Protein AF-A0A7S3WME2-F1 (afdb_monomer)

Organism: NCBI:txid141414

pLDDT: mean 72.63, std 24.85, range [26.39, 96.12]

InterPro domains:
  IPR010378 Trafficking protein particle complex subunit 13 [PTHR13134] (3-240)
  IPR055427 Trafficking protein particle complex subunit 13, N-terminal [PF06159] (3-118)

Nearest PDB structures (foldseek):
  2a73-assembly1_B  TM=5.291E-01  e=6.886E-02  Homo sapiens
  7u06-assembly1_b  TM=3.127E-01  e=8.567E-03  Saccharomyces cerevisiae
  7u06-assembly1_B  TM=3.091E-01  e=1.002E-02  Saccharomyces cerevisiae
  7u05-assembly1_b  TM=2.662E-01  e=4.089E-02  Saccharomyces cerevisiae
  7e8s-assembly1_I  TM=3.373E-01  e=4.493E-01  Saccharomyces cerevisiae S288C

Radius of gyration: 30.73 Å; Cα contacts (8 Å, |Δi|>4): 394; chains: 1; bounding box: 59×56×96 Å

Sequence (240 aa):
VVLSSWLTVPPPSLGDIFLGEMFGCLISLANVSATELTQIALKVEVQTQVQRATLVDPAALKADGSGPELITLQPERTLEKVIHYKIKDVGVHFLICSVTFFDPEGERKYRKFFKFEVHNPLSMKSTTRMLDCTDEIIVETQLQNDTSRVLFLESVDFLPIAAFDVSPLTCFGAAAIEVPPIAGSGVGIGGMSHAKKVGASMTSGGDGPPSPHACAVGLPTFGTLAYLKPGDIQQHMYRL

Mean predicted aligned error: 15.13 Å

Solvent-accessible surface area (backbone atoms only — not comparable to full-atom values): 15363 Å² total; per-residue (Å²): 110,72,87,77,86,71,63,53,53,74,53,98,82,72,65,89,42,40,50,68,39,74,51,70,42,52,46,57,50,57,33,70,37,97,54,60,34,34,58,52,26,51,30,32,31,42,37,48,89,88,50,74,48,77,78,34,53,40,85,68,65,55,55,93,81,58,75,94,48,72,34,67,40,48,52,80,34,72,51,77,46,80,48,75,44,74,37,84,63,68,45,64,32,32,45,34,44,36,38,36,32,29,47,99,92,41,84,44,76,48,75,47,76,44,80,50,62,29,39,68,47,63,49,77,50,77,50,76,45,74,43,87,98,52,94,42,34,40,38,39,36,37,43,30,29,68,35,95,51,74,44,76,49,89,79,89,82,86,83,71,60,94,92,46,64,78,43,75,70,61,73,86,70,82,73,76,80,76,74,74,80,80,85,82,79,90,74,88,79,88,83,82,87,82,91,87,90,82,85,89,84,89,83,80,89,81,93,71,84,83,78,98,72,79,92,74,75,79,79,73,95,80,82,83,71,56,62,34,46,56,69,35,74,50,78,44,37,35,40,62

Secondary structure (DSSP, 8-state):
----S---SS-TTS--EETT-EEEEEEEEE--SSS-BEEEEEEEEEE-SS-EEEEE-GGG--STTSTTPPP-B-TT-EEEEEEEEE--S-EEEEEEEEEEEEETTEEEEEEEEEEEEEE-SEEEEEEEEE-TTSS-EEEEEEEEE-SSSPEEES-------TT---EES---------------------------------------PPP------PPPSSS--EEE-TT-EEEEEEE-

Foldseek 3Di:
DCPPDPQPPPPPPPFAAAAQDKRKGKDKDFAQDQFKKKQKFKWKWKDDPVDIGTQDGSQRDDDPPPDSHIDMAHHGGMDMDMTIDGHHDFFKMKIKIKIWIADPVGIDIDIDIDIHGYDHQKDKDWDWDDDPPDRKIKIKIKIWGQGQAKAFDPDDDDDDDPVDDKDWPDDPPPPDPPPPDPPDDPDDDDDDDDDDDDDDDDDDDDDDDDDDDDPPPDDDPDDDGDMHHHGRMDMIMMMD

Structure (mmCIF, N/CA/C/O backbone):
data_AF-A0A7S3WME2-F1
#
_entry.id   AF-A0A7S3WME2-F1
#
loop_
_atom_site.group_PDB
_atom_site.id
_atom_site.type_symbol
_atom_site.label_atom_id
_atom_site.label_alt_id
_atom_site.label_comp_id
_atom_site.label_asym_id
_atom_site.label_entity_id
_atom_site.label_seq_id
_atom_site.pdbx_PDB_ins_code
_atom_site.Cartn_x
_atom_site.Cartn_y
_atom_site.Cartn_z
_atom_site.occupancy
_atom_site.B_iso_or_equiv
_atom_site.auth_seq_id
_atom_site.auth_comp_id
_atom_site.auth_asym_id
_atom_site.auth_atom_id
_atom_site.pdbx_PDB_model_num
ATOM 1 N N . VAL A 1 1 ? -8.295 -0.307 28.726 1.00 34.62 1 VAL A N 1
ATOM 2 C CA . VAL A 1 1 ? -8.201 -0.670 27.290 1.00 34.62 1 VAL A CA 1
ATOM 3 C C . VAL A 1 1 ? -6.844 -1.301 26.998 1.00 34.62 1 VAL A C 1
ATOM 5 O O . VAL A 1 1 ? -5.856 -0.611 26.781 1.00 34.62 1 VAL A O 1
ATOM 8 N N . VAL A 1 2 ? -6.777 -2.626 27.056 1.00 27.89 2 VAL A N 1
ATOM 9 C CA . VAL A 1 2 ? -5.615 -3.422 26.655 1.00 27.89 2 VAL A CA 1
ATOM 10 C C . VAL A 1 2 ? -5.732 -3.635 25.144 1.00 27.89 2 VAL A C 1
ATOM 12 O O . VAL A 1 2 ? -6.265 -4.633 24.685 1.00 27.89 2 VAL A O 1
ATOM 15 N N . LEU A 1 3 ? -5.237 -2.687 24.341 1.00 36.88 3 LEU A N 1
ATOM 16 C CA . LEU A 1 3 ? -5.039 -2.883 22.889 1.00 36.88 3 LEU A CA 1
ATOM 17 C C . LEU A 1 3 ? -3.731 -3.652 22.602 1.00 36.88 3 LEU A C 1
ATOM 19 O O . LEU A 1 3 ? -3.047 -3.443 21.590 1.00 36.88 3 LEU A O 1
ATOM 23 N N . SER A 1 4 ? -3.346 -4.531 23.530 1.00 38.88 4 SER A N 1
ATOM 24 C CA . SER A 1 4 ? -2.155 -5.371 23.462 1.00 38.88 4 SER A CA 1
ATOM 25 C C . SER A 1 4 ? -2.556 -6.841 23.485 1.00 38.88 4 SER A C 1
ATOM 27 O O . SER A 1 4 ? -2.699 -7.438 24.548 1.00 38.88 4 SER A O 1
ATOM 29 N N . SER A 1 5 ? -2.763 -7.386 22.284 1.00 33.19 5 SER A N 1
ATOM 30 C CA . SER A 1 5 ? -2.248 -8.697 21.832 1.00 33.19 5 SER A CA 1
ATOM 31 C C . SER A 1 5 ? -2.991 -9.261 20.617 1.00 33.19 5 SER A C 1
ATOM 33 O O . SER A 1 5 ? -2.616 -10.323 20.146 1.00 33.19 5 SER A O 1
ATOM 35 N N . TRP A 1 6 ? -3.985 -8.556 20.057 1.00 33.19 6 TRP A N 1
ATOM 36 C CA . TRP A 1 6 ? -4.749 -9.081 18.912 1.00 33.19 6 TRP A CA 1
ATOM 37 C C . TRP A 1 6 ? -5.057 -8.047 17.821 1.00 33.19 6 TRP A C 1
ATOM 39 O O . TRP A 1 6 ? -5.979 -8.243 17.035 1.00 33.19 6 TRP A O 1
ATOM 49 N N . LEU A 1 7 ? -4.274 -6.959 17.717 1.00 35.00 7 LEU A N 1
ATOM 50 C CA . LEU A 1 7 ? -4.225 -6.261 16.429 1.00 35.00 7 LEU A CA 1
ATOM 51 C C . LEU A 1 7 ? -3.297 -7.065 15.524 1.00 35.00 7 LEU A C 1
ATOM 53 O O . LEU A 1 7 ? -2.086 -6.838 15.521 1.00 35.00 7 LEU A O 1
ATOM 57 N N . THR A 1 8 ? -3.862 -8.023 14.798 1.00 35.97 8 THR A N 1
ATOM 58 C CA . THR A 1 8 ? -3.166 -8.696 13.706 1.00 35.97 8 THR A CA 1
ATOM 59 C C . THR A 1 8 ? -3.075 -7.711 12.543 1.00 35.97 8 THR A C 1
ATOM 61 O O . THR A 1 8 ? -3.725 -7.854 11.513 1.00 35.97 8 THR A O 1
ATOM 64 N N . VAL A 1 9 ? -2.215 -6.696 12.697 1.00 40.97 9 VAL A N 1
ATOM 65 C CA . VAL A 1 9 ? -1.377 -6.321 11.554 1.00 40.97 9 VAL A CA 1
ATOM 66 C C . VAL A 1 9 ? -0.775 -7.639 11.086 1.00 40.97 9 VAL A C 1
ATOM 68 O O . VAL A 1 9 ? -0.389 -8.415 11.973 1.00 40.97 9 VAL A O 1
ATOM 71 N N . PRO A 1 10 ? -0.779 -7.950 9.775 1.00 44.88 10 PRO A N 1
ATOM 72 C CA . PRO A 1 10 ? -0.177 -9.182 9.286 1.00 44.88 10 PRO A CA 1
ATOM 73 C C . PRO A 1 10 ? 1.118 -9.413 10.073 1.00 44.88 10 PRO A C 1
ATOM 75 O O . PRO A 1 10 ? 1.909 -8.467 10.175 1.00 44.88 10 PRO A O 1
ATOM 78 N N . PRO A 1 11 ? 1.250 -10.552 10.789 1.00 39.88 11 PRO A N 1
ATOM 79 C CA . PRO A 1 11 ? 2.342 -10.743 11.730 1.00 39.88 11 PRO A CA 1
ATOM 80 C C . PRO A 1 11 ? 3.665 -10.409 11.032 1.00 39.88 11 PRO A C 1
ATOM 82 O O . PRO A 1 11 ? 3.739 -10.552 9.812 1.00 39.88 11 PRO A O 1
ATOM 85 N N . PRO A 1 12 ? 4.722 -10.008 11.757 1.00 45.72 12 PRO A N 1
ATOM 86 C CA . PRO A 1 12 ? 6.032 -9.696 11.168 1.00 45.72 12 PRO A CA 1
ATOM 87 C C . PRO A 1 12 ? 6.589 -10.781 10.220 1.00 45.72 12 PRO A C 1
ATOM 89 O O . PRO A 1 12 ? 7.547 -10.544 9.498 1.00 45.72 12 PRO A O 1
ATOM 92 N N . SER A 1 13 ? 5.985 -11.973 10.224 1.00 41.06 13 SER A N 1
ATOM 93 C CA . SER A 1 13 ? 6.220 -13.112 9.346 1.00 41.06 13 SER A CA 1
ATOM 94 C C . SER A 1 13 ? 5.438 -13.129 8.018 1.00 41.06 13 SER A C 1
ATOM 96 O O . SER A 1 13 ? 5.553 -14.119 7.302 1.00 41.06 13 SER A O 1
ATOM 98 N N . LEU A 1 14 ? 4.605 -12.134 7.675 1.00 50.44 14 LEU A N 1
ATOM 99 C CA . LEU A 1 14 ? 3.756 -12.198 6.466 1.00 50.44 14 LEU A CA 1
ATOM 100 C C . LEU A 1 14 ? 4.491 -11.859 5.153 1.00 50.44 14 LEU A C 1
ATOM 102 O O . LEU A 1 14 ? 3.913 -11.975 4.072 1.00 50.44 14 LEU A O 1
ATOM 106 N N . GLY A 1 15 ? 5.780 -11.540 5.242 1.00 66.25 15 GLY A N 1
ATOM 107 C CA . GLY A 1 15 ? 6.636 -11.280 4.093 1.00 66.25 15 GLY A CA 1
ATOM 108 C C . GLY A 1 15 ? 6.723 -9.802 3.737 1.00 66.25 15 GLY A C 1
ATOM 109 O O . GLY A 1 15 ? 5.997 -8.962 4.269 1.00 66.25 15 GLY A O 1
ATOM 110 N N . ASP A 1 16 ? 7.673 -9.511 2.862 1.00 81.31 16 ASP A N 1
ATOM 111 C CA . ASP A 1 16 ? 7.983 -8.166 2.391 1.00 81.31 16 ASP A CA 1
ATOM 112 C C . ASP A 1 16 ? 6.761 -7.528 1.710 1.00 81.31 16 ASP A C 1
ATOM 114 O O . ASP A 1 16 ? 6.037 -8.201 0.972 1.00 81.31 16 ASP A O 1
ATOM 118 N N . ILE A 1 17 ? 6.535 -6.234 1.964 1.00 88.44 17 ILE A N 1
ATOM 119 C CA . ILE A 1 17 ? 5.502 -5.439 1.288 1.00 88.44 17 ILE A CA 1
ATOM 120 C C . ILE A 1 17 ? 6.161 -4.728 0.116 1.00 88.44 17 ILE A C 1
ATOM 122 O O . ILE A 1 17 ? 7.185 -4.063 0.291 1.00 88.44 17 ILE A O 1
ATOM 126 N N . PHE A 1 18 ? 5.559 -4.815 -1.064 1.00 91.12 18 PHE A N 1
ATOM 127 C CA . PHE A 1 18 ? 6.126 -4.235 -2.275 1.00 91.12 18 PHE A CA 1
ATOM 128 C C . PHE A 1 18 ? 5.325 -3.044 -2.800 1.00 91.12 18 PHE A C 1
ATOM 130 O O . PHE A 1 18 ? 4.110 -2.919 -2.623 1.00 91.12 18 PHE A O 1
ATOM 137 N N . LEU A 1 19 ? 6.031 -2.135 -3.471 1.00 93.19 19 LEU A N 1
ATOM 138 C CA . LEU A 1 19 ? 5.425 -1.029 -4.201 1.00 93.19 19 LEU A CA 1
ATOM 139 C C . LEU A 1 19 ? 4.355 -1.540 -5.178 1.00 93.19 19 LEU A C 1
ATOM 141 O O . LEU A 1 19 ? 4.581 -2.487 -5.925 1.00 93.19 19 LEU A O 1
ATOM 145 N N . GLY A 1 20 ? 3.199 -0.874 -5.203 1.00 89.19 20 GLY A N 1
ATOM 146 C CA . GLY A 1 20 ? 2.090 -1.211 -6.096 1.00 89.19 20 GLY A CA 1
ATOM 147 C C . GLY A 1 20 ? 1.104 -2.235 -5.532 1.00 89.19 20 GLY A C 1
ATOM 148 O O . GLY A 1 20 ? -0.019 -2.309 -6.039 1.00 89.19 20 GLY A O 1
ATOM 149 N N . GLU A 1 21 ? 1.460 -2.956 -4.464 1.00 86.31 21 GLU A N 1
ATOM 150 C CA . GLU A 1 21 ? 0.553 -3.890 -3.796 1.00 86.31 21 GLU A CA 1
ATOM 151 C C . GLU A 1 21 ? -0.632 -3.180 -3.121 1.00 86.31 21 GLU A C 1
ATOM 153 O O . GLU A 1 21 ? -0.595 -1.993 -2.772 1.00 86.31 21 GLU A O 1
ATOM 158 N N . MET A 1 22 ? -1.712 -3.938 -2.921 1.00 85.88 22 MET A N 1
ATOM 159 C CA . MET A 1 22 ? -2.853 -3.522 -2.111 1.00 85.88 22 MET A CA 1
ATOM 160 C C . MET A 1 22 ? -2.670 -4.053 -0.689 1.00 85.88 22 MET A C 1
ATOM 162 O O . MET A 1 22 ? -2.921 -5.224 -0.413 1.00 85.88 22 MET A O 1
ATOM 166 N N . PHE A 1 23 ? -2.247 -3.184 0.224 1.00 84.81 23 PHE A N 1
ATOM 167 C CA . PHE A 1 23 ? -2.123 -3.506 1.640 1.00 84.81 23 PHE A CA 1
ATOM 168 C C . PHE A 1 23 ? -3.511 -3.585 2.285 1.00 84.81 23 PHE A C 1
ATOM 170 O O . PHE A 1 23 ? -4.237 -2.591 2.328 1.00 84.81 23 PHE A O 1
ATOM 177 N N . GLY A 1 24 ? -3.880 -4.766 2.784 1.00 83.31 24 GLY A N 1
ATOM 178 C CA . GLY A 1 24 ? -5.129 -5.018 3.505 1.00 83.31 24 GLY A CA 1
ATOM 179 C C . GLY A 1 24 ? -4.869 -5.348 4.973 1.00 83.31 24 GLY A C 1
ATOM 180 O O . GLY A 1 24 ? -3.955 -6.108 5.287 1.00 83.31 24 GLY A O 1
ATOM 181 N N . CYS A 1 25 ? -5.662 -4.785 5.885 1.00 82.69 25 CYS A N 1
ATOM 182 C CA . CYS A 1 25 ? -5.515 -5.040 7.320 1.00 82.69 25 CYS A CA 1
ATOM 183 C C . CYS A 1 25 ? -6.864 -4.988 8.048 1.00 82.69 25 CYS A C 1
ATOM 185 O O . CYS A 1 25 ? -7.720 -4.162 7.727 1.00 82.69 25 CYS A O 1
ATOM 187 N N . LEU A 1 26 ? -7.032 -5.858 9.048 1.00 86.38 26 LEU A N 1
ATOM 188 C CA . LEU A 1 26 ? -8.160 -5.852 9.976 1.00 86.38 26 LEU A CA 1
ATOM 189 C C . LEU A 1 26 ? -7.775 -5.086 11.246 1.00 86.38 26 LEU A C 1
ATOM 191 O O . LEU A 1 26 ? -6.887 -5.486 11.997 1.00 86.38 26 LEU A O 1
ATOM 195 N N . ILE A 1 27 ? -8.473 -3.989 11.507 1.00 87.50 27 ILE A N 1
ATOM 196 C CA . ILE A 1 27 ? -8.351 -3.219 12.741 1.00 87.50 27 ILE A CA 1
ATOM 197 C C . ILE A 1 27 ? -9.434 -3.699 13.696 1.00 87.50 27 ILE A C 1
ATOM 199 O O . ILE A 1 27 ? -10.615 -3.622 13.375 1.00 87.50 27 ILE A O 1
ATOM 203 N N . SER A 1 28 ? -9.019 -4.163 14.870 1.00 88.81 28 SER A N 1
ATOM 204 C CA . SER A 1 28 ? -9.900 -4.686 15.910 1.00 88.81 28 SER A CA 1
ATOM 205 C C . SER A 1 28 ? -9.782 -3.837 17.177 1.00 88.81 28 SER A C 1
ATOM 207 O O . SER A 1 28 ? -8.693 -3.654 17.728 1.00 88.81 28 SER A O 1
ATOM 209 N N . LEU A 1 29 ? -10.900 -3.267 17.616 1.00 89.19 29 LEU A N 1
ATOM 210 C CA . LEU A 1 29 ? -11.015 -2.464 18.826 1.00 89.19 29 LEU A CA 1
ATOM 211 C C . LEU A 1 29 ? -11.830 -3.236 19.854 1.00 89.19 29 LEU A C 1
ATOM 213 O O . LEU A 1 29 ? -13.042 -3.337 19.717 1.00 89.19 29 LEU A O 1
ATOM 217 N N . ALA A 1 30 ? -11.167 -3.758 20.882 1.00 90.56 30 ALA A N 1
ATOM 218 C CA . ALA A 1 30 ? -11.818 -4.506 21.951 1.00 90.56 30 ALA A CA 1
ATOM 219 C C . ALA A 1 30 ? -12.018 -3.634 23.197 1.00 90.56 30 ALA A C 1
ATOM 221 O O . ALA A 1 30 ? -11.067 -3.024 23.706 1.00 90.56 30 ALA A O 1
ATOM 222 N N . ASN A 1 31 ? -13.245 -3.611 23.714 1.00 91.69 31 ASN A N 1
ATOM 223 C CA . ASN A 1 31 ? -13.528 -3.090 25.040 1.00 91.69 31 ASN A CA 1
ATOM 224 C C . ASN A 1 31 ? -13.242 -4.182 26.076 1.00 91.69 31 ASN A C 1
ATOM 226 O O . ASN A 1 31 ? -14.033 -5.094 26.266 1.00 91.69 31 ASN A O 1
ATOM 230 N N . VAL A 1 32 ? -12.111 -4.053 26.761 1.00 89.38 32 VAL A N 1
ATOM 231 C CA . VAL A 1 32 ? -11.710 -4.939 27.870 1.00 89.38 32 VAL A CA 1
ATOM 232 C C . VAL A 1 32 ? -11.911 -4.292 29.245 1.00 89.38 32 VAL A C 1
ATOM 234 O O . VAL A 1 32 ? -11.343 -4.741 30.239 1.00 89.38 32 VAL A O 1
ATOM 237 N N . SER A 1 33 ? -12.580 -3.139 29.308 1.00 89.31 33 SER A N 1
ATOM 238 C CA . SER A 1 33 ? -12.993 -2.563 30.589 1.00 89.31 33 SER A CA 1
ATOM 239 C C . SER A 1 33 ? -14.308 -3.178 31.044 1.00 89.31 33 SER A C 1
ATOM 241 O O . SER A 1 33 ? -15.107 -3.642 30.239 1.00 89.31 33 SER A O 1
ATOM 243 N N . ALA A 1 34 ? -14.548 -3.122 32.353 1.00 91.50 34 ALA A N 1
ATOM 244 C CA . ALA A 1 34 ? -15.810 -3.547 32.953 1.00 91.50 34 ALA A CA 1
ATOM 245 C C . ALA A 1 34 ? -16.975 -2.574 32.675 1.00 91.50 34 ALA A C 1
ATOM 247 O O . ALA A 1 34 ? -18.104 -2.836 33.081 1.00 91.50 34 ALA A O 1
ATOM 248 N N . THR A 1 35 ? -16.702 -1.445 32.018 1.00 93.00 35 THR A N 1
ATOM 249 C CA . THR A 1 35 ? -17.657 -0.374 31.737 1.00 93.00 35 THR A CA 1
ATOM 250 C C . THR A 1 35 ? -17.900 -0.233 30.240 1.00 93.00 35 THR A C 1
ATOM 252 O O . THR A 1 35 ? -17.050 -0.550 29.403 1.00 93.00 35 THR A O 1
ATOM 255 N N . GLU A 1 36 ? -19.098 0.228 29.904 1.00 92.81 36 GLU A N 1
ATOM 256 C CA . GLU A 1 36 ? -19.487 0.579 28.544 1.00 92.81 36 GLU A CA 1
ATOM 257 C C . GLU A 1 36 ? -18.714 1.816 28.064 1.00 92.81 36 GLU A C 1
ATOM 259 O O . GLU A 1 36 ? -18.559 2.787 28.806 1.00 92.81 36 GLU A O 1
ATOM 264 N N . LEU A 1 37 ? -18.230 1.774 26.820 1.00 92.69 37 LEU A N 1
ATOM 265 C CA . LEU A 1 37 ? -17.554 2.899 26.174 1.00 92.69 37 LEU A CA 1
ATOM 266 C C . LEU A 1 37 ? -18.479 3.514 25.131 1.00 92.69 37 LEU A C 1
ATOM 268 O O . LEU A 1 37 ? -18.974 2.799 24.261 1.00 92.69 37 LEU A O 1
ATOM 272 N N . THR A 1 38 ? -18.672 4.827 25.178 1.00 92.44 38 THR A N 1
ATOM 273 C CA . THR A 1 38 ? -19.585 5.552 24.279 1.00 92.44 38 THR A CA 1
ATOM 274 C C . THR A 1 38 ? -18.828 6.483 23.333 1.00 92.44 38 THR A C 1
ATOM 276 O O . THR A 1 38 ? -17.639 6.755 23.521 1.00 92.44 38 THR A O 1
ATOM 279 N N . GLN A 1 39 ? -19.519 6.970 22.298 1.00 90.56 39 GLN A N 1
ATOM 280 C CA . GLN A 1 39 ? -18.999 7.944 21.328 1.00 90.56 39 GLN A CA 1
ATOM 281 C C . GLN A 1 39 ? -17.663 7.521 20.697 1.00 90.56 39 GLN A C 1
ATOM 283 O O . GLN A 1 39 ? -16.725 8.312 20.574 1.00 90.56 39 GLN A O 1
ATOM 288 N N . ILE A 1 40 ? -17.564 6.249 20.317 1.00 89.94 40 ILE A N 1
ATOM 289 C CA . ILE A 1 40 ? -16.332 5.689 19.770 1.00 89.94 40 ILE A CA 1
ATOM 290 C C . ILE A 1 40 ? -16.096 6.242 18.370 1.00 89.94 40 ILE A C 1
ATOM 292 O O . ILE A 1 40 ? -16.873 6.013 17.445 1.00 89.94 40 ILE A O 1
ATOM 296 N N . ALA A 1 41 ? -14.967 6.919 18.212 1.00 91.50 41 ALA A N 1
ATOM 297 C CA . ALA A 1 41 ? -14.512 7.505 16.967 1.00 91.50 41 ALA A CA 1
ATOM 298 C C . ALA A 1 41 ? -13.128 6.948 16.620 1.00 91.50 41 ALA A C 1
ATOM 300 O O . ALA A 1 41 ? -12.138 7.233 17.297 1.00 91.50 41 ALA A O 1
ATOM 301 N N . LEU A 1 42 ? -13.048 6.154 15.552 1.00 91.31 42 LEU A N 1
ATOM 302 C CA . LEU A 1 42 ? -11.796 5.597 15.039 1.00 91.31 42 LEU A CA 1
ATOM 303 C C . LEU A 1 42 ? -11.335 6.379 13.806 1.00 91.31 42 LEU A C 1
ATOM 305 O O . LEU A 1 42 ? -11.997 6.414 12.774 1.00 91.31 42 LEU A O 1
ATOM 309 N N . LYS A 1 43 ? -10.137 6.947 13.898 1.00 93.62 43 LYS A N 1
ATOM 310 C CA . LYS A 1 43 ? -9.402 7.531 12.784 1.00 93.62 43 LYS A CA 1
ATOM 311 C C . LYS A 1 43 ? -8.244 6.621 12.405 1.00 93.62 43 LYS A C 1
ATOM 313 O O . LYS A 1 43 ? -7.430 6.263 13.260 1.00 93.62 43 LYS A O 1
ATOM 318 N N . VAL A 1 44 ? -8.133 6.299 11.122 1.00 94.00 44 VAL A N 1
ATOM 319 C CA . VAL A 1 44 ? -7.027 5.496 10.590 1.00 94.00 44 VAL A CA 1
ATOM 320 C C . VAL A 1 44 ? -6.306 6.285 9.522 1.00 94.00 44 VAL A C 1
ATOM 322 O O . VAL A 1 44 ? -6.934 6.816 8.609 1.00 94.00 44 VAL A O 1
ATOM 325 N N . GLU A 1 45 ? -4.988 6.355 9.627 1.00 95.25 45 GLU A N 1
ATOM 326 C CA . GLU A 1 45 ? -4.142 7.110 8.711 1.00 95.25 45 GLU A CA 1
ATOM 327 C C . GLU A 1 45 ? -2.934 6.281 8.295 1.00 95.25 45 GLU A C 1
ATOM 329 O O . GLU A 1 45 ? -2.409 5.506 9.090 1.00 95.25 45 GLU A O 1
ATOM 334 N N . VAL A 1 46 ? -2.459 6.485 7.071 1.00 95.19 46 VAL A N 1
ATOM 335 C CA . VAL A 1 46 ? -1.137 6.030 6.639 1.00 95.19 46 VAL A CA 1
ATOM 336 C C . VAL A 1 46 ? -0.250 7.249 6.481 1.00 95.19 46 VAL A C 1
ATOM 338 O O . VAL A 1 46 ? -0.587 8.195 5.768 1.00 95.19 46 VAL A O 1
ATOM 341 N N . GLN A 1 47 ? 0.877 7.234 7.178 1.00 96.12 47 GLN A N 1
ATOM 342 C CA . GLN A 1 47 ? 1.917 8.240 7.076 1.00 96.12 47 GLN A CA 1
ATOM 343 C C . GLN A 1 47 ? 3.134 7.628 6.388 1.00 96.12 47 GLN A C 1
ATOM 345 O O . GLN A 1 47 ? 3.741 6.685 6.890 1.00 96.12 47 GLN A O 1
ATOM 350 N N . THR A 1 48 ? 3.476 8.201 5.247 1.00 94.62 48 THR A N 1
ATOM 351 C CA . THR A 1 48 ? 4.675 7.907 4.460 1.00 94.62 48 THR A CA 1
ATOM 352 C C . THR A 1 48 ? 5.735 8.980 4.757 1.00 94.62 48 THR A C 1
ATOM 354 O O . THR A 1 48 ? 5.474 9.928 5.506 1.00 94.62 48 THR A O 1
ATOM 357 N N . GLN A 1 49 ? 6.917 8.885 4.145 1.00 90.75 49 GLN A N 1
ATOM 358 C CA . GLN A 1 49 ? 7.907 9.971 4.205 1.00 90.75 49 GLN A CA 1
ATOM 359 C C . GLN A 1 49 ? 7.457 11.240 3.460 1.00 90.75 49 GLN A C 1
ATOM 361 O O . GLN A 1 49 ? 7.910 12.333 3.787 1.00 90.75 49 GLN A O 1
ATOM 366 N N . VAL A 1 50 ? 6.561 11.101 2.480 1.00 91.12 50 VAL A N 1
ATOM 367 C CA . VAL A 1 50 ? 6.144 12.183 1.574 1.00 91.12 50 VAL A CA 1
ATOM 368 C C . VAL A 1 50 ? 4.833 12.829 2.026 1.00 91.12 50 VAL A C 1
ATOM 370 O O . VAL A 1 50 ? 4.647 14.038 1.930 1.00 91.12 50 VAL A O 1
ATOM 373 N N . GLN A 1 51 ? 3.900 12.016 2.513 1.00 93.25 51 GLN A N 1
ATOM 374 C CA . GLN A 1 51 ? 2.506 12.399 2.726 1.00 93.25 51 GLN A CA 1
ATOM 375 C C . GLN A 1 51 ? 1.837 11.619 3.859 1.00 93.25 51 GLN A C 1
ATOM 377 O O . GLN A 1 51 ? 2.254 10.514 4.215 1.00 93.25 51 GL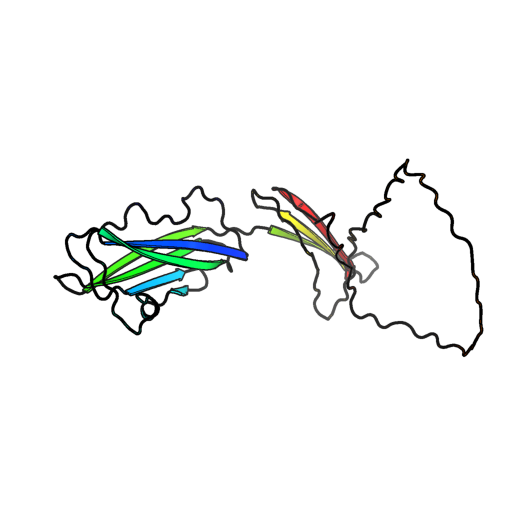N A O 1
ATOM 382 N N . ARG A 1 52 ? 0.728 12.168 4.361 1.00 95.62 52 ARG A N 1
ATOM 383 C CA . ARG A 1 52 ? -0.173 11.518 5.316 1.00 95.62 52 ARG A CA 1
ATOM 384 C C . ARG A 1 52 ? -1.587 11.485 4.748 1.00 95.62 52 ARG A C 1
ATOM 386 O O . ARG A 1 52 ? -2.153 12.532 4.451 1.00 95.62 52 ARG A O 1
ATOM 393 N N . ALA A 1 53 ? -2.148 10.290 4.626 1.00 94.00 53 ALA A N 1
ATOM 394 C CA . ALA A 1 53 ? -3.481 10.058 4.087 1.00 94.00 53 ALA A CA 1
ATOM 395 C C . ALA A 1 53 ? -4.402 9.465 5.158 1.00 94.00 53 ALA A C 1
ATOM 397 O O . ALA A 1 53 ? -4.018 8.535 5.866 1.00 94.00 53 ALA A O 1
ATOM 398 N N . THR A 1 54 ? -5.629 9.976 5.260 1.00 95.06 54 THR A N 1
ATOM 399 C CA . THR A 1 54 ? -6.675 9.396 6.114 1.00 95.06 54 THR A CA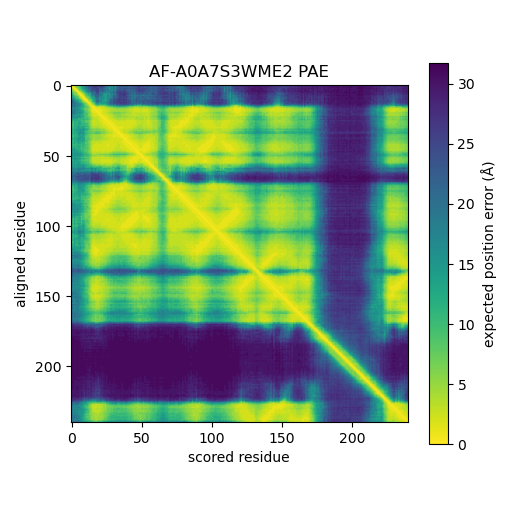 1
ATOM 400 C C . THR A 1 54 ? -7.394 8.291 5.347 1.00 95.06 54 THR A C 1
ATOM 402 O O . THR A 1 54 ? -7.946 8.542 4.280 1.00 95.06 54 THR A O 1
ATOM 405 N N . LEU A 1 55 ? -7.386 7.075 5.891 1.00 92.38 55 LEU A N 1
ATOM 406 C CA . LEU A 1 55 ? -8.077 5.908 5.333 1.00 92.38 55 LEU A CA 1
ATOM 407 C C . LEU A 1 55 ? -9.469 5.714 5.933 1.00 92.38 55 LEU A C 1
ATOM 409 O O . LEU A 1 55 ? -10.377 5.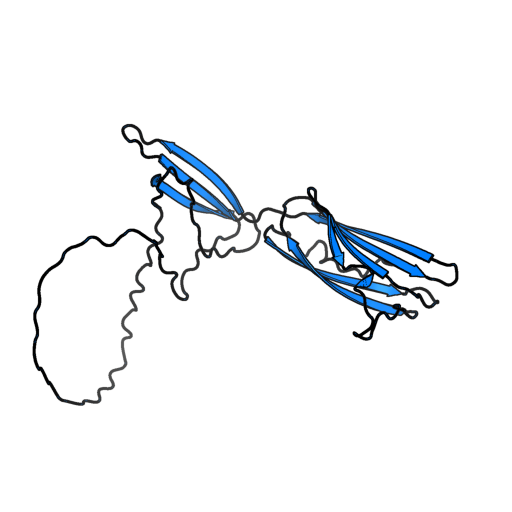235 5.261 1.00 92.38 55 LEU A O 1
ATOM 413 N N . VAL A 1 56 ? -9.629 6.062 7.211 1.00 90.94 56 VAL A N 1
ATOM 414 C CA . VAL A 1 56 ? -10.911 6.014 7.915 1.00 90.94 56 VAL A CA 1
ATOM 415 C C . VAL A 1 56 ? -11.096 7.334 8.637 1.00 90.94 56 VAL A C 1
ATOM 417 O O . VAL A 1 56 ? -10.266 7.714 9.468 1.00 90.94 56 VAL A O 1
ATOM 420 N N . ASP A 1 57 ? -12.181 8.019 8.295 1.00 88.00 57 ASP A N 1
ATOM 421 C CA . ASP A 1 57 ? -12.622 9.210 9.004 1.00 88.00 57 ASP A CA 1
ATOM 422 C C . ASP A 1 57 ? -13.377 8.794 10.281 1.00 88.00 57 ASP A C 1
ATOM 424 O O . ASP A 1 57 ? -14.217 7.890 10.208 1.00 88.00 57 ASP A O 1
ATOM 428 N N . PRO A 1 58 ? -13.121 9.428 11.439 1.00 81.00 58 PRO A N 1
ATOM 429 C CA . PRO A 1 58 ? -13.884 9.183 12.659 1.00 81.00 58 PRO A CA 1
ATOM 430 C C . PRO A 1 58 ? -15.403 9.330 12.491 1.00 81.00 58 PRO A C 1
ATOM 432 O O . PRO A 1 58 ? -16.140 8.611 13.158 1.00 81.00 58 PRO A O 1
ATOM 435 N N . ALA A 1 59 ? -15.883 10.181 11.578 1.00 72.94 59 ALA A N 1
ATOM 436 C CA . ALA A 1 59 ? -17.312 10.320 11.278 1.00 72.94 59 ALA A CA 1
ATOM 437 C C . ALA A 1 59 ? -17.879 9.186 10.398 1.00 72.94 59 ALA A C 1
ATOM 439 O O . ALA A 1 59 ? -19.093 9.063 10.238 1.00 72.94 59 ALA A O 1
ATOM 440 N N . ALA A 1 60 ? -17.012 8.374 9.787 1.00 69.25 60 ALA A N 1
ATOM 441 C CA . ALA A 1 60 ? -17.401 7.315 8.860 1.00 69.25 60 ALA A CA 1
ATOM 442 C C . ALA A 1 60 ? -17.627 5.959 9.539 1.00 69.25 60 ALA A C 1
ATOM 444 O O . ALA A 1 60 ? -18.126 5.037 8.885 1.00 69.25 60 ALA A O 1
ATOM 445 N N . LEU A 1 61 ? -17.272 5.800 10.820 1.00 70.81 61 LEU A N 1
ATOM 446 C CA . LEU A 1 61 ? -17.747 4.638 11.555 1.00 70.81 61 LEU A CA 1
ATOM 447 C C . LEU A 1 61 ? -19.225 4.831 11.875 1.00 70.81 61 LEU A C 1
ATOM 449 O O . LEU A 1 61 ? -19.610 5.780 12.549 1.00 70.81 61 LEU A O 1
ATOM 453 N N . LYS A 1 62 ? -20.036 3.895 11.393 1.00 64.69 62 LYS A N 1
ATOM 454 C CA . LYS A 1 62 ? -21.457 3.800 11.705 1.00 64.69 62 LYS A CA 1
ATOM 455 C C . LYS A 1 62 ? -21.725 2.437 12.320 1.00 64.69 62 LYS A C 1
ATOM 457 O O . LYS A 1 62 ? -21.176 1.442 11.842 1.00 64.69 62 LYS A O 1
ATOM 462 N N . ALA A 1 63 ? -22.576 2.396 13.337 1.00 56.81 63 ALA A N 1
ATOM 463 C CA . ALA A 1 63 ? -23.306 1.178 13.639 1.00 56.81 63 ALA A CA 1
ATOM 464 C C . ALA A 1 63 ? -24.262 0.931 12.456 1.00 56.81 63 ALA A C 1
ATOM 466 O O . ALA A 1 63 ? -24.953 1.849 12.035 1.00 56.81 63 ALA A O 1
ATOM 467 N N . ASP A 1 64 ? -24.151 -0.237 11.819 1.00 54.97 64 ASP A N 1
ATOM 468 C CA . ASP A 1 64 ? -25.125 -0.870 10.905 1.00 54.97 64 ASP A CA 1
ATOM 469 C C . ASP A 1 64 ? -25.806 -0.096 9.745 1.00 54.97 64 ASP A C 1
ATOM 471 O O . ASP A 1 64 ? -26.618 -0.677 9.028 1.00 54.97 64 ASP A O 1
ATOM 475 N N . GLY A 1 65 ? -25.430 1.149 9.446 1.00 49.19 65 GLY A N 1
ATOM 476 C CA . GLY A 1 65 ? -25.973 1.906 8.311 1.00 49.19 65 GLY A CA 1
ATOM 477 C C . GLY A 1 65 ? -27.191 2.777 8.633 1.00 49.19 65 GLY A C 1
ATOM 478 O O . GLY A 1 65 ? -27.707 3.433 7.724 1.00 49.19 65 GLY A O 1
ATOM 479 N N . SER A 1 66 ? -27.605 2.874 9.896 1.00 41.03 66 SER A N 1
ATOM 480 C CA . SER A 1 66 ? -28.668 3.777 10.338 1.00 41.03 66 SER A CA 1
ATOM 481 C C . SER A 1 66 ? -28.103 5.094 10.914 1.00 41.03 66 SER A C 1
ATOM 483 O O . SER A 1 66 ? -27.546 5.157 11.999 1.00 41.03 66 SER A O 1
ATOM 485 N N . GLY A 1 67 ? -28.220 6.191 10.151 1.00 50.31 67 GLY A N 1
ATOM 486 C CA . GLY A 1 67 ? -27.989 7.564 10.645 1.00 50.31 67 GLY A CA 1
ATOM 487 C C . GLY A 1 67 ? -26.607 7.871 11.270 1.00 50.31 67 GLY A C 1
ATOM 488 O O . GLY A 1 67 ? -25.650 7.116 11.100 1.00 50.31 67 GLY A O 1
ATOM 489 N N . PRO A 1 68 ? -26.448 9.043 11.917 1.00 51.12 68 PRO A N 1
ATOM 490 C CA . PRO A 1 68 ? -25.291 9.373 12.742 1.00 51.12 68 PRO A CA 1
ATOM 491 C C . PRO A 1 68 ? -25.534 8.872 14.173 1.00 51.12 68 PRO A C 1
ATOM 493 O O . PRO A 1 68 ? -25.741 9.665 15.088 1.00 51.12 68 PRO A O 1
ATOM 496 N N . GLU A 1 69 ? -25.581 7.555 14.364 1.00 59.03 69 GLU A N 1
ATOM 497 C CA . GLU A 1 69 ? -25.653 6.981 15.706 1.00 59.03 69 GLU A CA 1
ATOM 498 C C . GLU A 1 69 ? -24.248 6.903 16.316 1.00 59.03 69 GLU A C 1
ATOM 500 O O . GLU A 1 69 ? -23.296 6.424 15.694 1.00 59.03 69 GLU A O 1
ATOM 505 N N . LEU A 1 70 ? -24.105 7.445 17.528 1.00 72.81 70 LEU A N 1
ATOM 506 C CA . LEU A 1 70 ? -22.863 7.394 18.293 1.00 72.81 70 LEU A CA 1
ATOM 507 C C . LEU A 1 70 ? -22.559 5.935 18.631 1.00 72.81 70 LEU A C 1
ATOM 509 O O . LEU A 1 70 ? -23.370 5.259 19.256 1.00 72.81 70 LEU A O 1
ATOM 513 N N . ILE A 1 71 ? -21.383 5.452 18.233 1.00 86.25 71 ILE A N 1
ATOM 514 C CA . ILE A 1 71 ? -21.022 4.053 18.456 1.00 86.25 71 ILE A CA 1
ATOM 515 C C . ILE A 1 71 ? -20.717 3.824 19.926 1.00 86.25 71 ILE A C 1
ATOM 517 O O . ILE A 1 71 ? -19.897 4.524 20.528 1.00 86.25 71 ILE A O 1
ATOM 521 N N . THR A 1 72 ? -21.328 2.774 20.452 1.00 89.44 72 THR A N 1
ATOM 522 C CA . THR A 1 72 ? -21.142 2.313 21.819 1.00 89.44 72 THR A CA 1
ATOM 523 C C . THR A 1 72 ? -20.633 0.878 21.802 1.00 89.44 72 THR A C 1
ATOM 525 O O . THR A 1 72 ? -21.067 0.062 20.987 1.00 89.44 72 THR A O 1
ATOM 528 N N . LEU A 1 73 ? -19.685 0.559 22.680 1.00 89.88 73 LEU A N 1
ATOM 529 C CA . LEU A 1 73 ? -19.075 -0.763 22.775 1.00 89.88 73 LEU A CA 1
ATOM 530 C C . LEU A 1 73 ? -19.205 -1.276 24.203 1.00 89.88 73 LEU A C 1
ATOM 532 O O . LEU A 1 73 ? -18.582 -0.758 25.131 1.00 89.88 73 LEU A O 1
ATOM 536 N N . GLN A 1 74 ? -20.021 -2.315 24.360 1.00 93.44 74 GLN A N 1
ATOM 537 C CA . GLN A 1 74 ? -20.219 -2.996 25.638 1.00 93.44 74 GLN A CA 1
ATOM 538 C C . GLN A 1 74 ? -18.925 -3.671 26.121 1.00 93.44 74 GLN A C 1
ATOM 540 O O . GLN A 1 74 ? -18.059 -3.972 25.291 1.00 93.44 74 GLN A O 1
ATOM 545 N N . PRO A 1 75 ? -18.791 -3.947 27.431 1.00 93.06 75 PRO A N 1
ATOM 546 C CA . PRO A 1 75 ? -17.717 -4.787 27.954 1.00 93.06 75 PRO A CA 1
ATOM 547 C C . PRO A 1 75 ? -17.582 -6.098 27.171 1.00 93.06 75 PRO A C 1
ATOM 549 O O . PRO A 1 75 ? -18.582 -6.701 26.774 1.00 93.06 75 PRO A O 1
ATOM 552 N N . GLU A 1 76 ? -16.343 -6.528 26.937 1.00 90.75 76 GLU A N 1
ATOM 553 C CA . GLU A 1 76 ? -15.979 -7.748 26.201 1.00 90.75 76 GLU A CA 1
ATOM 554 C C . GLU A 1 76 ? -16.484 -7.798 24.746 1.00 90.75 76 GLU A C 1
ATOM 556 O O . GLU A 1 76 ? -16.555 -8.863 24.127 1.00 90.75 76 GLU A O 1
ATOM 561 N N . ARG A 1 77 ? -16.847 -6.647 24.165 1.00 90.25 77 ARG A N 1
ATOM 562 C CA . ARG A 1 77 ? -17.195 -6.536 22.744 1.00 90.25 77 ARG A CA 1
ATOM 563 C C . ARG A 1 77 ? -16.070 -5.938 21.927 1.00 90.25 77 ARG A C 1
ATOM 565 O O . ARG A 1 77 ? -15.237 -5.175 22.415 1.00 90.25 77 ARG A O 1
ATOM 572 N N . THR A 1 78 ? -16.113 -6.267 20.644 1.00 88.94 78 THR A N 1
ATOM 573 C CA . THR A 1 78 ? -15.108 -5.877 19.668 1.00 88.94 78 THR A CA 1
ATOM 574 C C . THR A 1 78 ? -15.769 -5.198 18.482 1.00 88.94 78 THR A C 1
ATOM 576 O O . THR A 1 78 ? -16.794 -5.656 17.983 1.00 88.94 78 THR A O 1
ATOM 579 N N . LEU A 1 79 ? -15.160 -4.108 18.031 1.00 87.12 79 LEU A N 1
ATOM 580 C CA . LEU A 1 79 ? -15.493 -3.410 16.803 1.00 87.12 79 LEU A CA 1
ATOM 581 C C . LEU A 1 79 ? -14.387 -3.651 15.782 1.00 87.12 79 LEU A C 1
ATOM 583 O O . LEU A 1 79 ? -13.217 -3.372 16.046 1.00 87.12 79 LEU A O 1
ATOM 587 N N . GLU A 1 80 ? -14.762 -4.143 14.610 1.00 87.88 80 GLU A N 1
ATOM 588 C CA . GLU A 1 80 ? -13.818 -4.510 13.562 1.00 87.88 80 GLU A CA 1
ATOM 589 C C . GLU A 1 80 ? -13.975 -3.635 12.321 1.00 87.88 80 GLU A C 1
ATOM 591 O O . GLU A 1 80 ? -15.080 -3.284 11.903 1.00 87.88 80 GLU A O 1
ATOM 596 N N . LYS A 1 81 ? -12.846 -3.281 11.709 1.00 85.31 81 LYS A N 1
ATOM 597 C CA . LYS A 1 81 ? -12.798 -2.506 10.475 1.00 85.31 81 LYS A CA 1
ATOM 598 C C . LYS A 1 81 ? -11.696 -3.027 9.570 1.00 85.31 81 LYS A C 1
ATOM 600 O O . LYS A 1 81 ? -10.520 -2.955 9.910 1.00 85.31 81 LYS A O 1
ATOM 605 N N . VAL A 1 82 ? -12.075 -3.481 8.381 1.00 85.38 82 VAL A N 1
ATOM 606 C CA . VAL A 1 82 ? -11.113 -3.784 7.320 1.00 85.38 82 VAL A CA 1
ATOM 607 C C . VAL A 1 82 ? -10.734 -2.490 6.608 1.00 85.38 82 VAL A C 1
ATOM 609 O O . VAL A 1 82 ? -11.602 -1.692 6.238 1.00 85.38 82 VAL A O 1
ATOM 612 N N . ILE A 1 83 ? -9.437 -2.291 6.410 1.00 87.31 83 ILE A N 1
ATOM 613 C CA . ILE A 1 83 ? -8.878 -1.215 5.598 1.00 87.31 83 ILE A CA 1
ATOM 614 C C . ILE A 1 83 ? -8.128 -1.794 4.408 1.00 87.31 83 ILE A C 1
ATOM 616 O O . ILE A 1 83 ? -7.541 -2.872 4.493 1.00 87.31 83 ILE A O 1
ATOM 620 N N . HIS A 1 84 ? -8.119 -1.034 3.318 1.00 86.56 84 HIS A N 1
ATOM 621 C CA . HIS A 1 84 ? -7.280 -1.314 2.167 1.00 86.56 84 HIS A CA 1
ATOM 622 C C . HIS A 1 84 ? -6.556 -0.041 1.741 1.00 86.56 84 HIS A C 1
ATOM 624 O O . HIS A 1 84 ? -7.141 1.044 1.743 1.00 86.56 84 HIS A O 1
ATOM 630 N N . TYR A 1 85 ? -5.291 -0.173 1.371 1.00 87.69 85 TYR A N 1
ATOM 631 C CA . TYR A 1 85 ? -4.447 0.933 0.958 1.00 87.69 85 TYR A CA 1
ATOM 632 C C . TYR A 1 85 ? -3.523 0.491 -0.169 1.00 87.69 85 TYR A C 1
ATOM 634 O O . TYR A 1 85 ? -2.734 -0.437 -0.013 1.00 87.69 85 TYR A O 1
ATOM 642 N N . LYS A 1 86 ? -3.606 1.175 -1.311 1.00 90.56 86 LYS A N 1
ATOM 643 C CA . LYS A 1 86 ? -2.671 0.946 -2.411 1.00 90.56 86 LYS A CA 1
ATOM 644 C C . LYS A 1 86 ? -1.337 1.598 -2.073 1.00 90.56 86 LYS A C 1
ATOM 646 O O . LYS A 1 86 ? -1.291 2.812 -1.866 1.00 90.56 86 LYS A O 1
ATOM 651 N N . ILE A 1 87 ? -0.276 0.803 -2.056 1.00 91.75 87 ILE A N 1
ATOM 652 C CA . ILE A 1 87 ? 1.081 1.252 -1.769 1.00 91.75 87 ILE A CA 1
ATOM 653 C C . ILE A 1 87 ? 1.615 2.051 -2.960 1.00 91.75 87 ILE A C 1
ATOM 655 O O . ILE A 1 87 ? 1.633 1.561 -4.089 1.00 91.75 87 ILE A O 1
ATOM 659 N N . LYS A 1 88 ? 2.032 3.295 -2.705 1.00 92.75 88 LYS A N 1
ATOM 660 C CA . LYS A 1 88 ? 2.464 4.246 -3.746 1.00 92.75 88 LYS A CA 1
ATOM 661 C C . LYS A 1 88 ? 3.926 4.658 -3.658 1.00 92.75 88 LYS A C 1
ATOM 663 O O . LYS A 1 88 ? 4.457 5.151 -4.643 1.00 92.75 88 LYS A O 1
ATOM 668 N N . ASP A 1 89 ? 4.552 4.449 -2.506 1.00 93.31 89 ASP A N 1
ATOM 669 C CA . ASP A 1 89 ? 5.884 4.960 -2.209 1.00 93.31 89 ASP A CA 1
ATOM 670 C C . ASP A 1 89 ? 6.700 3.874 -1.501 1.00 93.31 89 ASP A C 1
ATOM 672 O O . ASP A 1 89 ? 6.163 3.128 -0.679 1.00 93.31 89 ASP A O 1
ATOM 676 N N . VAL A 1 90 ? 7.995 3.792 -1.801 1.00 94.25 90 VAL A N 1
ATOM 677 C CA . VAL A 1 90 ? 8.939 2.896 -1.111 1.00 94.25 90 VAL A CA 1
ATOM 678 C C . VAL A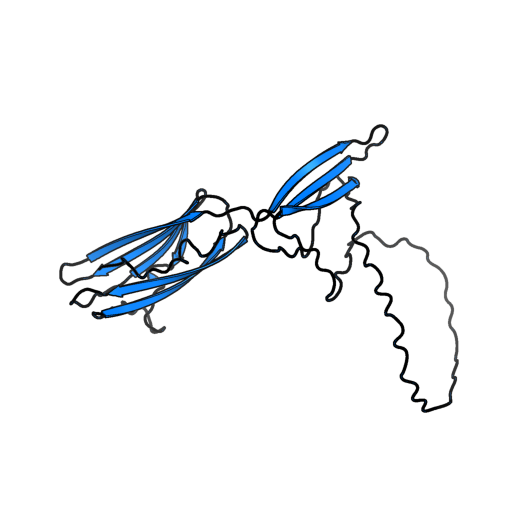 1 90 ? 9.419 3.503 0.211 1.00 94.25 90 VAL A C 1
ATOM 680 O O . VAL A 1 90 ? 9.317 4.710 0.430 1.00 94.25 90 VAL A O 1
ATOM 683 N N . GLY A 1 91 ? 9.977 2.673 1.090 1.00 94.00 91 GLY A N 1
ATOM 684 C CA . GLY A 1 91 ? 10.581 3.091 2.354 1.00 94.00 91 GLY A CA 1
ATOM 685 C C . GLY A 1 91 ? 9.709 2.803 3.571 1.00 94.00 91 GLY A C 1
ATOM 686 O O . GLY A 1 91 ? 8.890 1.889 3.574 1.00 94.00 91 GLY A O 1
ATOM 687 N N . VAL A 1 92 ? 9.915 3.561 4.648 1.00 93.69 92 VAL A N 1
ATOM 688 C CA . VAL A 1 92 ? 9.228 3.334 5.929 1.00 93.69 92 VAL A CA 1
ATOM 689 C C . VAL A 1 92 ? 7.881 4.049 5.964 1.00 93.69 92 VAL A C 1
ATOM 691 O O . VAL A 1 92 ? 7.807 5.266 5.779 1.00 93.69 92 VAL A O 1
ATOM 694 N N . HIS A 1 93 ? 6.838 3.302 6.315 1.00 92.94 93 HIS A N 1
ATOM 695 C CA . HIS A 1 93 ? 5.474 3.785 6.502 1.00 92.94 93 HIS A CA 1
ATOM 696 C C . HIS A 1 93 ? 4.980 3.508 7.923 1.00 92.94 93 HIS A C 1
ATOM 698 O O . HIS A 1 93 ? 5.446 2.596 8.611 1.00 92.94 93 HIS A O 1
ATOM 704 N N . PHE A 1 94 ? 3.998 4.293 8.360 1.00 93.38 94 PHE A N 1
ATOM 705 C CA . PHE A 1 94 ? 3.300 4.112 9.627 1.00 93.38 94 PHE A CA 1
ATOM 706 C C . PHE A 1 94 ? 1.794 4.051 9.395 1.00 93.38 94 PHE A C 1
ATOM 708 O O . PHE A 1 94 ? 1.193 5.027 8.947 1.00 93.38 94 PHE A O 1
ATOM 715 N N . LEU A 1 95 ? 1.170 2.938 9.771 1.00 93.44 95 LEU A N 1
ATOM 716 C CA . LEU A 1 95 ? -0.274 2.875 9.962 1.00 93.44 95 LEU A CA 1
ATOM 717 C C . LEU A 1 95 ? -0.592 3.396 11.363 1.00 93.44 95 LEU A C 1
ATOM 719 O O . LEU A 1 95 ? -0.073 2.895 12.362 1.00 93.44 95 LEU A O 1
ATOM 723 N N . ILE A 1 96 ? -1.438 4.414 11.441 1.00 94.06 96 ILE A N 1
ATOM 724 C CA . ILE A 1 96 ? -1.756 5.111 12.678 1.00 94.06 96 ILE A CA 1
ATOM 725 C C . ILE A 1 96 ? -3.236 4.943 12.977 1.00 94.06 96 ILE A C 1
ATOM 727 O O . ILE A 1 96 ? -4.086 5.474 12.265 1.00 94.06 96 ILE A O 1
ATOM 731 N N . CYS A 1 97 ? -3.533 4.252 14.071 1.00 94.06 97 CYS A N 1
ATOM 732 C CA . CYS A 1 97 ? -4.889 4.067 14.568 1.00 94.06 97 CYS A CA 1
ATOM 733 C C . CYS A 1 97 ? -5.080 4.974 15.780 1.00 94.06 97 CYS A C 1
ATOM 735 O O . CYS A 1 97 ? -4.404 4.801 16.796 1.00 94.06 97 CYS A O 1
ATOM 737 N N . SER A 1 98 ? -5.977 5.947 15.667 1.00 94.25 98 SER A N 1
ATOM 738 C CA . SER A 1 98 ? -6.332 6.865 16.751 1.00 94.25 98 SER A CA 1
ATOM 739 C C . SER A 1 98 ? -7.793 6.643 17.110 1.00 94.25 98 SER A C 1
ATOM 741 O O . SER A 1 98 ? -8.654 6.720 16.241 1.00 94.25 98 SER A O 1
ATOM 743 N N . VAL A 1 99 ? -8.068 6.358 18.374 1.00 93.56 99 VAL A N 1
ATOM 744 C CA . VAL A 1 99 ? -9.413 6.108 18.886 1.00 93.56 99 VAL A CA 1
ATOM 745 C C . VAL A 1 99 ? -9.712 7.140 19.953 1.00 93.56 99 VAL A C 1
ATOM 747 O O . VAL A 1 99 ? -8.939 7.291 20.900 1.00 93.56 99 VAL A O 1
ATOM 750 N N . THR A 1 100 ? -10.834 7.821 19.805 1.00 93.06 100 THR A N 1
ATOM 751 C CA . THR A 1 100 ? -11.427 8.653 20.848 1.00 93.06 100 THR A CA 1
ATOM 752 C C . THR A 1 100 ? -12.687 7.954 21.340 1.00 93.06 100 THR A C 1
ATOM 754 O O . THR A 1 100 ? -13.415 7.380 20.534 1.00 93.06 100 THR A O 1
ATOM 757 N N . PHE A 1 101 ? -12.920 7.953 22.645 1.00 92.94 101 PHE A N 1
ATOM 758 C CA . PHE A 1 101 ? -14.099 7.350 23.265 1.00 92.94 101 PHE A CA 1
ATOM 759 C C . PHE A 1 101 ? -14.391 8.031 24.603 1.00 92.94 101 PHE A C 1
ATOM 761 O O . PHE A 1 101 ? -13.541 8.749 25.127 1.00 92.94 101 PHE A O 1
ATOM 768 N N . PHE A 1 102 ? -15.571 7.793 25.162 1.00 93.31 102 PHE A N 1
ATOM 769 C CA . PHE A 1 102 ? -15.969 8.279 26.479 1.00 93.31 102 PHE A CA 1
ATOM 770 C C . PHE A 1 102 ? -16.150 7.109 27.445 1.00 93.31 102 PHE A C 1
ATOM 772 O O . PHE A 1 102 ? -16.869 6.153 27.141 1.00 93.31 102 PHE A O 1
ATOM 779 N N . ASP A 1 103 ? -15.480 7.197 28.591 1.00 92.50 103 ASP A N 1
ATOM 780 C CA . ASP A 1 103 ? -15.672 6.337 29.761 1.00 92.50 103 ASP A CA 1
ATOM 781 C C . ASP A 1 103 ? -16.418 7.119 30.872 1.00 92.50 103 ASP A C 1
ATOM 783 O O . ASP A 1 103 ? -16.722 8.304 30.682 1.00 92.50 103 ASP A O 1
ATOM 787 N N . PRO A 1 104 ? -16.767 6.499 32.019 1.00 91.69 104 PRO A N 1
ATOM 788 C CA . PRO A 1 104 ? -17.440 7.202 33.117 1.00 91.69 104 PRO A CA 1
ATOM 789 C C . PRO A 1 104 ? -16.661 8.401 33.678 1.00 91.69 104 PRO A C 1
ATOM 791 O O . PRO A 1 104 ? -17.255 9.285 34.293 1.00 91.69 104 PRO A O 1
ATOM 794 N N . GLU A 1 105 ? -15.344 8.448 33.474 1.00 92.88 105 GLU A N 1
ATOM 795 C CA . GLU A 1 105 ? -14.468 9.534 33.909 1.00 92.88 105 GLU A CA 1
ATOM 796 C C . GLU A 1 105 ? -14.307 10.649 32.856 1.00 92.88 105 GLU A C 1
ATOM 798 O O . GLU A 1 105 ? -13.782 11.718 33.182 1.00 92.88 105 GLU A O 1
ATOM 803 N N . GLY A 1 106 ? -14.763 10.439 31.617 1.00 93.50 106 GLY A N 1
ATOM 804 C CA . GLY A 1 106 ? -14.830 11.443 30.555 1.00 93.50 106 GLY A CA 1
ATOM 805 C C . GLY A 1 106 ? -14.206 11.010 29.223 1.00 93.50 106 GLY A C 1
ATOM 806 O O . GLY A 1 106 ? -14.140 9.833 28.876 1.00 93.50 106 GLY A O 1
ATOM 807 N N . GLU A 1 107 ? -13.765 11.992 28.428 1.00 94.69 107 GLU A N 1
ATOM 808 C CA . GLU A 1 107 ? -13.155 11.738 27.116 1.00 94.69 107 GLU A CA 1
ATOM 809 C C . GLU A 1 107 ? -11.760 11.112 27.271 1.00 94.69 107 GLU A C 1
ATOM 811 O O . GLU A 1 107 ? -10.866 11.649 27.935 1.00 94.69 107 GLU A O 1
ATOM 816 N N . ARG A 1 108 ? -11.531 10.004 26.569 1.00 94.25 108 ARG A N 1
ATOM 817 C CA . ARG A 1 108 ? -10.244 9.324 26.457 1.00 94.25 108 ARG A CA 1
ATOM 818 C C . ARG A 1 108 ? -9.800 9.241 25.009 1.00 94.25 108 ARG A C 1
ATOM 820 O O . ARG A 1 108 ? -10.595 9.113 24.080 1.00 94.25 108 ARG A O 1
ATOM 827 N N . LYS A 1 109 ? -8.482 9.272 24.825 1.00 92.75 109 LYS A N 1
ATOM 828 C CA . LYS A 1 109 ? -7.823 9.142 23.525 1.00 92.75 109 LYS A CA 1
ATOM 829 C C . LYS A 1 109 ? -6.739 8.088 23.609 1.00 92.75 109 LYS A C 1
ATOM 831 O O . LYS A 1 109 ? -5.915 8.098 24.521 1.00 92.75 109 LYS A O 1
ATOM 836 N N . TYR A 1 110 ? -6.722 7.200 22.631 1.00 91.56 110 TYR A N 1
ATOM 837 C CA . TYR A 1 110 ? -5.696 6.188 22.469 1.00 91.56 110 TYR A CA 1
ATOM 838 C C . TYR A 1 110 ? -5.140 6.237 21.053 1.00 91.56 110 TYR A C 1
ATOM 840 O O . TYR A 1 110 ? -5.879 6.426 20.089 1.00 91.56 110 TYR A O 1
ATOM 848 N N . ARG A 1 111 ? -3.828 6.051 20.910 1.00 93.44 111 ARG A N 1
ATOM 849 C CA . ARG A 1 111 ? -3.169 6.063 19.607 1.00 93.44 111 ARG A CA 1
ATOM 850 C C . ARG A 1 111 ? -2.099 4.992 19.537 1.00 93.44 111 ARG A C 1
ATOM 852 O O . ARG A 1 111 ? -1.287 4.872 20.450 1.00 93.44 111 ARG A O 1
ATOM 859 N N . LYS A 1 112 ? -2.077 4.252 18.433 1.00 89.94 112 LYS A N 1
ATOM 860 C CA . LYS A 1 112 ? -1.074 3.221 18.162 1.00 89.94 112 LYS A CA 1
ATOM 861 C C . LYS A 1 112 ? -0.514 3.372 16.758 1.00 89.94 112 LYS A C 1
ATOM 863 O O . LYS A 1 112 ? -1.245 3.692 15.822 1.00 89.94 112 LYS A O 1
ATOM 868 N N . PHE A 1 113 ? 0.789 3.148 16.651 1.00 90.75 113 PHE A N 1
ATOM 869 C CA . PHE A 1 113 ? 1.555 3.248 15.418 1.00 90.75 113 PHE A CA 1
ATOM 870 C C . PHE A 1 113 ? 2.070 1.862 15.053 1.00 90.75 113 PHE A C 1
ATOM 872 O O . PHE A 1 113 ? 2.646 1.173 15.897 1.00 90.75 113 PHE A O 1
ATOM 879 N N . PHE A 1 114 ? 1.886 1.474 13.800 1.00 89.69 114 PHE A N 1
ATOM 880 C CA . PHE A 1 114 ? 2.411 0.240 13.242 1.00 89.69 114 PHE A CA 1
ATOM 881 C C . PHE A 1 114 ? 3.360 0.601 12.116 1.00 89.69 114 PHE A C 1
ATOM 883 O O . PHE A 1 114 ? 2.936 1.101 11.075 1.00 89.69 114 PHE A O 1
ATOM 890 N N . LYS A 1 115 ? 4.652 0.399 12.369 1.00 90.44 115 LYS A N 1
ATOM 891 C CA . LYS A 1 115 ? 5.700 0.608 11.377 1.00 90.44 115 LYS A CA 1
ATOM 892 C C . LYS A 1 115 ? 5.723 -0.583 10.423 1.00 90.44 115 LYS A C 1
ATOM 894 O O . LYS A 1 115 ? 5.743 -1.720 10.887 1.00 90.44 115 LYS A O 1
ATOM 899 N N . PHE A 1 116 ? 5.780 -0.312 9.127 1.00 88.94 116 PHE A N 1
ATOM 900 C CA . PHE A 1 116 ? 6.061 -1.307 8.098 1.00 88.94 116 PHE A CA 1
ATOM 901 C C . PHE A 1 116 ? 6.981 -0.710 7.032 1.00 88.94 116 PHE A C 1
ATOM 903 O O . PHE A 1 116 ? 7.043 0.510 6.865 1.00 88.94 116 PHE A O 1
ATOM 910 N N . GLU A 1 117 ? 7.743 -1.564 6.361 1.00 91.75 117 GLU A N 1
ATOM 911 C CA . GLU A 1 117 ? 8.694 -1.166 5.327 1.00 91.75 117 GLU A CA 1
ATOM 912 C C . GLU A 1 117 ? 8.211 -1.669 3.971 1.00 91.75 117 GLU A C 1
ATOM 914 O O . GLU A 1 117 ? 7.688 -2.777 3.864 1.00 91.75 117 GLU A O 1
ATOM 919 N N . VAL A 1 118 ? 8.322 -0.807 2.963 1.00 92.50 118 VAL A N 1
ATOM 920 C CA . VAL A 1 118 ? 7.924 -1.081 1.587 1.00 92.50 118 VAL A CA 1
ATOM 921 C C . VAL A 1 118 ? 9.168 -1.126 0.716 1.00 92.50 118 VAL A C 1
ATOM 923 O O . VAL A 1 118 ? 9.922 -0.152 0.646 1.00 92.50 118 VAL A O 1
ATOM 926 N N . HIS A 1 119 ? 9.327 -2.224 -0.008 1.00 93.12 119 HIS A N 1
ATOM 927 C CA . HIS A 1 119 ? 10.437 -2.464 -0.917 1.00 93.12 119 HIS A CA 1
ATOM 928 C C . HIS A 1 119 ? 10.015 -2.271 -2.377 1.00 93.12 119 HIS A C 1
ATOM 930 O O . HIS A 1 119 ? 8.837 -2.338 -2.734 1.00 93.12 119 HIS A O 1
ATOM 936 N N . ASN A 1 120 ? 10.990 -2.010 -3.242 1.00 94.81 120 ASN A N 1
ATOM 937 C CA . ASN A 1 120 ? 10.761 -2.001 -4.679 1.00 94.81 120 ASN A CA 1
ATOM 938 C C . ASN A 1 120 ? 10.765 -3.454 -5.194 1.00 94.81 120 ASN A C 1
ATOM 940 O O . ASN A 1 120 ? 11.754 -4.143 -4.954 1.00 94.81 120 ASN A O 1
ATOM 944 N N . PRO A 1 121 ? 9.708 -3.945 -5.869 1.00 92.31 121 PRO A N 1
ATOM 945 C CA . PRO A 1 121 ? 9.687 -5.320 -6.369 1.00 92.31 121 PRO A CA 1
ATOM 946 C C . PRO A 1 121 ? 10.604 -5.547 -7.577 1.00 92.31 121 PRO A C 1
ATOM 948 O O . PRO A 1 121 ? 11.007 -6.680 -7.837 1.00 92.31 121 PRO A O 1
ATOM 951 N N . LEU A 1 122 ? 10.913 -4.484 -8.327 1.00 92.31 122 LEU A N 1
ATOM 952 C CA . LEU A 1 122 ? 11.711 -4.545 -9.547 1.00 92.31 122 LEU A CA 1
ATOM 953 C C . LEU A 1 122 ? 12.821 -3.500 -9.513 1.00 92.31 122 LEU A C 1
ATOM 955 O O . LEU A 1 122 ? 12.551 -2.298 -9.540 1.00 92.31 122 LEU A O 1
ATOM 959 N N . SER A 1 123 ? 14.071 -3.944 -9.538 1.00 93.12 123 SER A N 1
ATOM 960 C CA . SER A 1 123 ? 15.194 -3.043 -9.791 1.00 93.12 123 SER A CA 1
ATOM 961 C C . SER A 1 123 ? 15.425 -2.875 -11.283 1.00 93.12 123 SER A C 1
ATOM 963 O O . SER A 1 123 ? 15.384 -3.838 -12.047 1.00 93.12 123 SER A O 1
ATOM 965 N N . MET A 1 124 ? 15.687 -1.635 -11.696 1.00 92.19 124 MET A N 1
ATOM 966 C CA . MET A 1 124 ? 15.972 -1.281 -13.083 1.00 92.19 124 MET A CA 1
ATOM 967 C C . MET A 1 124 ? 17.370 -0.684 -13.196 1.00 92.19 124 MET A C 1
ATOM 969 O O . MET A 1 124 ? 17.718 0.254 -12.476 1.00 92.19 124 MET A O 1
ATOM 973 N N . LYS A 1 125 ? 18.150 -1.179 -14.154 1.00 93.00 125 LYS A N 1
ATOM 974 C CA . LYS A 1 125 ? 19.438 -0.602 -14.542 1.00 93.00 125 LYS A CA 1
ATOM 975 C C . LYS A 1 125 ? 19.438 -0.328 -16.037 1.00 93.00 125 LYS A C 1
ATOM 977 O O . LYS A 1 125 ? 19.254 -1.253 -16.819 1.00 93.00 125 LYS A O 1
ATOM 982 N N . SER A 1 126 ? 19.697 0.917 -16.429 1.00 92.31 126 SER A N 1
ATOM 983 C CA . SER A 1 126 ? 19.759 1.304 -17.842 1.00 92.31 126 SER A CA 1
ATOM 984 C C . SER A 1 126 ? 21.155 1.777 -18.233 1.00 92.31 126 SER A C 1
ATOM 986 O O . SER A 1 126 ? 21.800 2.517 -17.491 1.00 92.31 126 SER A O 1
ATOM 988 N N . THR A 1 127 ? 21.619 1.345 -19.401 1.00 93.69 127 THR A N 1
ATOM 989 C CA . THR A 1 127 ? 22.878 1.756 -20.024 1.00 93.69 127 THR A CA 1
ATOM 990 C C . THR A 1 127 ? 22.582 2.272 -21.423 1.00 93.69 127 THR A C 1
ATOM 992 O O . THR A 1 127 ? 21.990 1.565 -22.232 1.00 93.69 127 THR A O 1
ATOM 995 N N . THR A 1 128 ? 23.033 3.485 -21.719 1.00 93.12 128 THR A N 1
ATOM 996 C CA . THR A 1 128 ? 22.861 4.109 -23.034 1.00 93.12 128 THR A CA 1
ATOM 997 C C . THR A 1 128 ? 24.201 4.164 -23.753 1.00 93.12 128 THR A C 1
ATOM 999 O O . THR A 1 128 ? 25.215 4.508 -23.143 1.00 93.12 128 THR A O 1
ATOM 1002 N N . ARG A 1 129 ? 24.224 3.820 -25.042 1.00 91.56 129 ARG A N 1
ATOM 1003 C CA . ARG A 1 129 ? 25.416 3.866 -25.895 1.00 91.56 129 ARG A CA 1
ATOM 1004 C C . ARG A 1 129 ? 25.069 4.494 -27.236 1.00 91.56 129 ARG A C 1
ATOM 1006 O O . ARG A 1 129 ? 24.076 4.118 -27.843 1.00 91.56 129 ARG A O 1
ATOM 1013 N N . MET A 1 130 ? 25.903 5.419 -27.694 1.00 90.88 130 MET A N 1
ATOM 1014 C CA . MET A 1 130 ? 25.847 5.905 -29.072 1.00 90.88 130 MET A CA 1
ATOM 1015 C C . MET A 1 130 ? 26.639 4.957 -29.964 1.00 90.88 130 MET A C 1
ATOM 1017 O O . MET A 1 130 ? 27.682 4.452 -29.541 1.00 90.88 130 MET A O 1
ATOM 1021 N N . LEU A 1 131 ? 26.140 4.695 -31.167 1.00 85.69 131 LEU A N 1
ATOM 1022 C CA . LEU A 1 131 ? 26.819 3.823 -32.110 1.00 85.69 131 LEU A CA 1
ATOM 1023 C C . LEU A 1 131 ? 27.696 4.665 -33.044 1.00 85.69 131 LEU A C 1
ATOM 1025 O O . LEU A 1 131 ? 27.193 5.493 -33.804 1.00 85.69 131 LEU A O 1
ATOM 1029 N N . ASP A 1 132 ? 29.014 4.463 -32.962 1.00 80.94 132 ASP A N 1
ATOM 1030 C CA . ASP A 1 132 ? 29.992 5.222 -33.743 1.00 80.94 132 ASP A CA 1
ATOM 1031 C C . ASP A 1 132 ? 29.642 5.198 -35.239 1.00 80.94 132 ASP A C 1
ATOM 1033 O O . ASP A 1 132 ? 29.286 4.159 -35.797 1.00 80.94 132 ASP A O 1
ATOM 1037 N N . CYS A 1 133 ? 29.764 6.357 -35.890 1.00 78.56 133 CYS A N 1
ATOM 1038 C CA . CYS A 1 133 ? 29.442 6.558 -37.308 1.00 78.56 133 CYS A CA 1
ATOM 1039 C C . CYS A 1 133 ? 27.942 6.496 -37.675 1.00 78.56 133 CYS A C 1
ATOM 1041 O O . CYS A 1 133 ? 27.622 6.527 -38.864 1.00 78.56 133 CYS A O 1
ATOM 1043 N N . THR A 1 134 ? 27.034 6.480 -36.695 1.00 79.88 134 THR A N 1
ATOM 1044 C CA . THR A 1 134 ? 25.584 6.673 -36.886 1.00 79.88 134 THR A CA 1
ATOM 1045 C C . THR A 1 134 ? 25.033 7.669 -35.857 1.00 79.88 134 THR A C 1
ATOM 1047 O O . THR A 1 134 ? 25.649 7.869 -34.814 1.00 79.88 134 THR A O 1
ATOM 1050 N N . ASP A 1 135 ? 23.865 8.260 -36.120 1.00 84.50 135 ASP A N 1
ATOM 1051 C CA . ASP A 1 135 ? 23.118 9.052 -35.123 1.00 84.50 135 ASP A CA 1
ATOM 1052 C C . ASP A 1 135 ? 22.186 8.168 -34.259 1.00 84.50 135 ASP A C 1
ATOM 1054 O O . ASP A 1 135 ? 21.278 8.672 -33.603 1.00 84.50 135 ASP A O 1
ATOM 1058 N N . GLU A 1 136 ? 22.396 6.845 -34.256 1.00 88.06 136 GLU A N 1
ATOM 1059 C CA . GLU A 1 136 ? 21.566 5.893 -33.512 1.00 88.06 136 GLU A CA 1
ATOM 1060 C C . GLU A 1 136 ? 22.026 5.761 -32.051 1.00 88.06 136 GLU A C 1
ATOM 1062 O O . GLU A 1 136 ? 23.224 5.676 -31.737 1.00 88.06 136 GLU A O 1
ATOM 1067 N N . ILE A 1 137 ? 21.056 5.680 -31.140 1.00 92.62 137 ILE A N 1
ATOM 1068 C CA . ILE A 1 137 ? 21.291 5.486 -29.709 1.00 92.62 137 ILE A CA 1
ATOM 1069 C C . ILE A 1 137 ? 20.715 4.139 -29.284 1.00 92.62 137 ILE A C 1
ATOM 1071 O O . ILE A 1 137 ? 19.526 3.871 -29.421 1.00 92.62 137 ILE A O 1
ATOM 1075 N N . ILE A 1 138 ? 21.548 3.297 -28.684 1.00 92.62 138 ILE A N 1
ATOM 1076 C CA . ILE A 1 138 ? 21.124 2.032 -28.092 1.00 92.62 138 ILE A CA 1
ATOM 1077 C C . ILE A 1 138 ? 20.895 2.221 -26.597 1.00 92.62 138 ILE A C 1
ATOM 1079 O O . ILE A 1 138 ? 21.784 2.661 -25.864 1.00 92.62 138 ILE A O 1
ATOM 1083 N N . VAL A 1 139 ? 19.709 1.844 -26.134 1.00 92.81 139 VAL A N 1
ATOM 1084 C CA . VAL A 1 139 ? 19.337 1.802 -24.721 1.00 92.81 139 VAL A CA 1
ATOM 1085 C C . VAL A 1 139 ? 19.162 0.349 -24.308 1.00 92.81 139 VAL A C 1
ATOM 1087 O O . VAL A 1 139 ? 18.280 -0.350 -24.800 1.00 92.81 139 VAL A O 1
ATOM 1090 N N . GLU A 1 140 ? 20.002 -0.103 -23.386 1.00 91.06 140 GLU A N 1
ATOM 1091 C CA . GLU A 1 140 ? 19.887 -1.398 -22.727 1.00 91.06 140 GLU A CA 1
ATOM 1092 C C . GLU A 1 140 ? 19.292 -1.202 -21.334 1.00 91.06 140 GLU A C 1
ATOM 1094 O O . GLU A 1 140 ? 19.864 -0.488 -20.513 1.00 91.06 140 GLU A O 1
ATOM 1099 N N . THR A 1 141 ? 18.181 -1.868 -21.042 1.00 90.00 141 THR A N 1
ATOM 1100 C CA . THR A 1 141 ? 17.523 -1.859 -19.736 1.00 90.00 141 THR A CA 1
ATOM 1101 C C . THR A 1 141 ? 17.465 -3.271 -19.175 1.00 90.00 141 THR A C 1
ATOM 1103 O O . THR A 1 141 ? 16.945 -4.185 -19.805 1.00 90.00 141 THR A O 1
ATOM 1106 N N . GLN A 1 142 ? 17.985 -3.448 -17.969 1.00 90.69 142 GLN A N 1
ATOM 1107 C CA . GLN A 1 142 ? 17.926 -4.685 -17.205 1.00 90.69 142 GLN A CA 1
ATO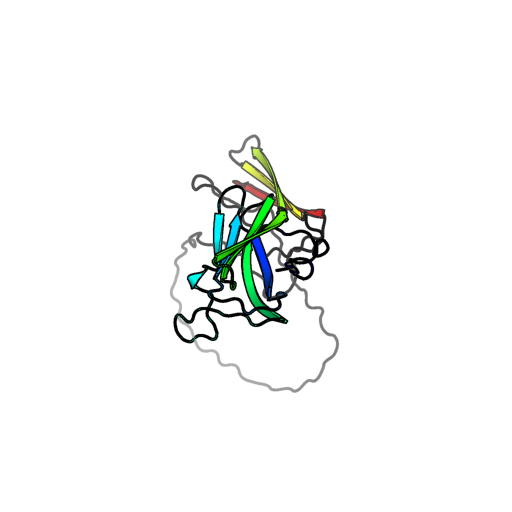M 1108 C C . GLN A 1 142 ? 16.891 -4.522 -16.097 1.00 90.69 142 GLN A C 1
ATOM 1110 O O . GLN A 1 142 ? 16.989 -3.593 -15.292 1.00 90.69 142 GLN A O 1
ATOM 1115 N N . LEU A 1 143 ? 15.906 -5.415 -16.074 1.00 91.56 143 LEU A N 1
ATOM 1116 C CA . LEU A 1 143 ? 14.912 -5.538 -15.015 1.00 91.56 143 LEU A CA 1
ATOM 1117 C C . LEU A 1 143 ? 15.235 -6.772 -14.182 1.00 91.56 143 LEU A C 1
ATOM 1119 O O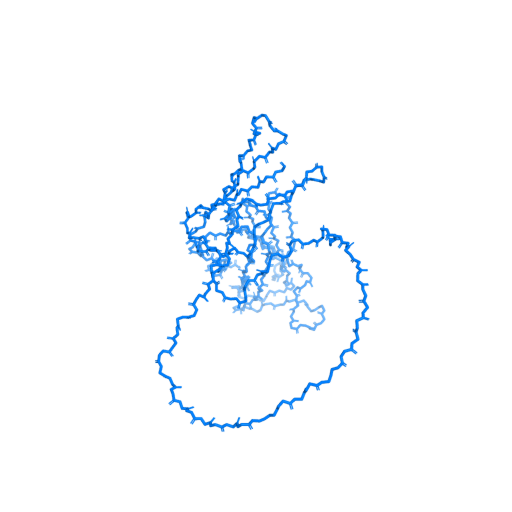 . LEU A 1 143 ? 15.367 -7.864 -14.728 1.00 91.56 143 LEU A O 1
ATOM 1123 N N . GLN A 1 144 ? 15.353 -6.596 -12.873 1.00 92.44 144 GLN A N 1
ATOM 1124 C CA . GLN A 1 144 ? 15.634 -7.666 -11.924 1.00 92.44 144 GLN A CA 1
ATOM 1125 C C . GLN A 1 144 ? 14.463 -7.831 -10.961 1.00 92.44 144 GLN A C 1
ATOM 1127 O O . GLN A 1 144 ? 13.984 -6.847 -10.394 1.00 92.44 144 GLN A O 1
ATOM 1132 N N . ASN A 1 145 ? 14.030 -9.072 -10.747 1.00 93.25 145 ASN A N 1
ATOM 1133 C CA . ASN A 1 145 ? 13.080 -9.392 -9.689 1.00 93.25 145 ASN A CA 1
ATOM 1134 C C . ASN A 1 145 ? 13.792 -9.471 -8.334 1.00 93.25 145 ASN A C 1
ATOM 1136 O O . ASN A 1 145 ? 14.507 -10.435 -8.058 1.00 93.25 145 ASN A O 1
ATOM 1140 N N . ASP A 1 146 ? 13.540 -8.480 -7.481 1.00 93.31 146 ASP A N 1
ATOM 1141 C CA . ASP A 1 146 ? 14.104 -8.392 -6.128 1.00 93.31 146 ASP A CA 1
ATOM 1142 C C . ASP A 1 146 ? 13.184 -8.972 -5.052 1.00 93.31 146 ASP A C 1
ATOM 1144 O O . ASP A 1 146 ? 13.462 -8.887 -3.855 1.00 93.31 146 ASP A O 1
ATOM 1148 N N . THR A 1 147 ? 12.073 -9.576 -5.460 1.00 90.69 147 THR A N 1
ATOM 1149 C CA . THR A 1 147 ? 11.154 -10.240 -4.543 1.00 90.69 147 THR A CA 1
ATOM 1150 C C . THR A 1 147 ? 11.555 -11.697 -4.325 1.00 90.69 147 THR A C 1
ATOM 1152 O O . THR A 1 147 ? 12.218 -12.331 -5.145 1.00 90.69 147 THR A O 1
ATOM 1155 N N . SER A 1 148 ? 11.059 -12.283 -3.238 1.00 88.25 148 SER A N 1
ATOM 1156 C CA . SER A 1 148 ? 11.106 -13.731 -2.999 1.00 88.25 148 SER A CA 1
ATOM 1157 C C . SER A 1 148 ? 10.026 -14.511 -3.770 1.00 88.25 148 SER A C 1
ATOM 1159 O O . SER A 1 148 ? 9.882 -15.722 -3.591 1.00 88.25 148 SER A O 1
ATOM 1161 N N . ARG A 1 149 ? 9.254 -13.838 -4.635 1.00 86.38 149 ARG A N 1
ATOM 1162 C CA . ARG A 1 149 ? 8.100 -14.383 -5.361 1.00 86.38 149 ARG A CA 1
ATOM 1163 C C . ARG A 1 149 ? 8.357 -14.374 -6.869 1.00 86.38 149 ARG A C 1
ATOM 1165 O O . ARG A 1 149 ? 9.219 -13.659 -7.360 1.00 86.38 149 ARG A O 1
ATOM 1172 N N . VAL A 1 150 ? 7.609 -15.180 -7.620 1.00 86.44 150 VAL A N 1
ATOM 1173 C CA . VAL A 1 150 ? 7.613 -15.090 -9.090 1.00 86.44 150 VAL A CA 1
ATOM 1174 C C . VAL A 1 150 ? 6.768 -13.890 -9.506 1.00 86.44 150 VAL A C 1
ATOM 1176 O O . VAL A 1 150 ? 5.633 -13.756 -9.046 1.00 86.44 150 VAL A O 1
ATOM 1179 N N . LEU A 1 151 ? 7.305 -13.042 -10.380 1.00 87.25 151 LEU A N 1
ATOM 1180 C CA . LEU A 1 151 ? 6.574 -11.928 -10.980 1.00 87.25 151 LEU A CA 1
ATOM 1181 C C . LEU A 1 151 ? 6.149 -12.297 -12.395 1.00 87.25 151 LEU A C 1
ATOM 1183 O O . LEU A 1 151 ? 6.948 -12.840 -13.148 1.00 87.25 151 LEU A O 1
ATOM 1187 N N . PHE A 1 152 ? 4.911 -11.982 -12.759 1.00 85.25 152 PHE A N 1
ATOM 1188 C CA . PHE A 1 152 ? 4.423 -12.100 -14.130 1.00 85.25 152 PHE A CA 1
ATOM 1189 C C . PHE A 1 152 ? 4.398 -10.707 -14.749 1.00 85.25 152 PHE A C 1
ATOM 1191 O O . PHE A 1 152 ? 3.782 -9.796 -14.196 1.00 85.25 152 PHE A O 1
ATOM 1198 N N . LEU A 1 153 ? 5.085 -10.545 -15.874 1.00 81.38 153 LEU A N 1
ATOM 1199 C CA . LEU A 1 153 ? 5.124 -9.306 -16.632 1.00 81.38 153 LEU A CA 1
ATOM 1200 C C . LEU A 1 153 ? 4.089 -9.384 -17.752 1.00 81.38 153 LEU A C 1
ATOM 1202 O O . LEU A 1 153 ? 4.103 -10.314 -18.558 1.00 81.38 153 LEU A O 1
ATOM 1206 N N . GLU A 1 154 ? 3.189 -8.406 -17.784 1.00 80.94 154 GLU A N 1
ATOM 1207 C CA . GLU A 1 154 ? 2.187 -8.284 -18.844 1.00 80.94 154 GLU A CA 1
ATOM 1208 C C . GLU A 1 154 ? 2.779 -7.606 -20.086 1.00 80.94 154 GLU A C 1
ATOM 1210 O O . GLU A 1 154 ? 2.726 -8.166 -21.178 1.00 80.94 154 GLU A O 1
ATOM 1215 N N . SER A 1 155 ? 3.398 -6.434 -19.915 1.00 81.00 155 SER A N 1
ATOM 1216 C CA . SER A 1 155 ? 4.147 -5.742 -20.964 1.00 81.00 155 SER A CA 1
ATOM 1217 C C . SER A 1 155 ? 5.351 -5.001 -20.383 1.00 81.00 155 SER A C 1
ATOM 1219 O O . SER A 1 155 ? 5.399 -4.684 -19.192 1.00 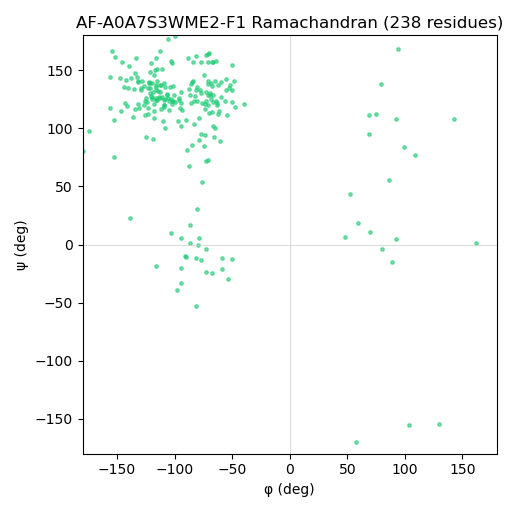81.00 155 SER A O 1
ATOM 1221 N N . VAL A 1 156 ? 6.346 -4.749 -21.233 1.00 82.19 156 VAL A N 1
ATOM 1222 C CA . VAL A 1 156 ? 7.495 -3.895 -20.924 1.00 82.19 156 VAL A CA 1
ATOM 1223 C C . VAL A 1 156 ? 7.732 -3.010 -22.135 1.00 82.19 156 VAL A C 1
ATOM 1225 O O . VAL A 1 156 ? 8.173 -3.494 -23.176 1.00 82.19 156 VAL A O 1
ATOM 1228 N N . ASP A 1 157 ? 7.445 -1.722 -21.977 1.00 83.38 157 ASP A N 1
ATOM 1229 C CA . ASP A 1 157 ? 7.492 -0.737 -23.051 1.00 83.38 157 ASP A CA 1
ATOM 1230 C C . ASP A 1 157 ? 8.464 0.392 -22.695 1.00 83.38 157 ASP A C 1
ATOM 1232 O O . ASP A 1 157 ? 8.495 0.876 -21.560 1.00 83.38 157 ASP A O 1
ATOM 1236 N N . PHE A 1 158 ? 9.253 0.837 -23.673 1.00 87.06 158 PHE A N 1
ATOM 1237 C CA . PHE A 1 158 ? 10.096 2.023 -23.542 1.00 87.06 158 PHE A CA 1
ATOM 1238 C C . PHE A 1 158 ? 9.417 3.216 -24.208 1.00 87.06 158 PHE A C 1
ATOM 1240 O O . PHE A 1 158 ? 9.122 3.181 -25.401 1.00 87.06 158 PHE A O 1
ATOM 1247 N N . LEU A 1 159 ? 9.195 4.280 -23.436 1.00 90.00 159 LEU A N 1
ATOM 1248 C CA . LEU A 1 159 ? 8.553 5.504 -23.907 1.00 90.00 159 LEU A CA 1
ATOM 1249 C C . LEU A 1 159 ? 9.596 6.627 -24.004 1.00 90.00 159 LEU A C 1
ATOM 1251 O O . LEU A 1 159 ? 9.943 7.214 -22.973 1.00 90.00 159 LEU A O 1
ATOM 1255 N N . PRO A 1 160 ? 10.122 6.930 -25.206 1.00 89.00 160 PRO A N 1
ATOM 1256 C CA . PRO A 1 160 ? 11.020 8.060 -25.387 1.00 89.00 160 PRO A CA 1
ATOM 1257 C C . PRO A 1 160 ? 10.271 9.393 -25.254 1.00 89.00 160 PRO A C 1
ATOM 1259 O O . PRO A 1 160 ? 9.045 9.470 -25.352 1.00 89.00 160 PRO A O 1
ATOM 1262 N N . ILE A 1 161 ? 11.029 10.478 -25.083 1.00 90.38 161 ILE A N 1
ATOM 1263 C CA . ILE A 1 161 ? 10.491 11.824 -25.311 1.00 90.38 161 ILE A CA 1
ATOM 1264 C C . ILE A 1 161 ? 10.198 12.023 -26.804 1.00 90.38 161 ILE A C 1
ATOM 1266 O O . ILE A 1 161 ? 10.838 11.406 -27.647 1.00 90.38 161 ILE A O 1
ATOM 1270 N N . ALA A 1 162 ? 9.302 12.955 -27.138 1.00 90.19 162 ALA A N 1
ATOM 1271 C CA . ALA A 1 162 ? 8.809 13.166 -28.507 1.00 90.19 162 ALA A CA 1
ATOM 1272 C C . ALA A 1 162 ? 9.876 13.501 -29.575 1.00 90.19 162 ALA A C 1
ATOM 1274 O O . ALA A 1 162 ? 9.558 13.523 -30.757 1.00 90.19 162 ALA A O 1
ATOM 1275 N N . ALA A 1 163 ? 11.112 13.805 -29.172 1.00 90.56 163 ALA A N 1
ATOM 1276 C CA . ALA A 1 163 ? 12.221 14.076 -30.085 1.00 90.56 163 ALA A CA 1
ATOM 1277 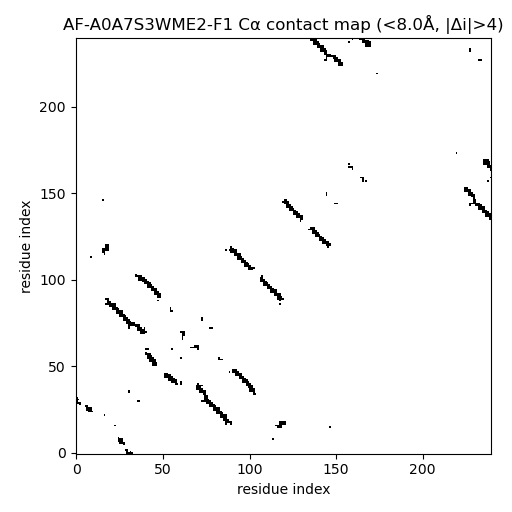C C . ALA A 1 163 ? 12.900 12.806 -30.631 1.00 90.56 163 ALA A C 1
ATOM 1279 O O . ALA A 1 163 ? 13.717 12.920 -31.538 1.00 90.56 163 ALA A O 1
ATOM 1280 N N . PHE A 1 164 ? 12.595 11.633 -30.070 1.00 87.88 164 PHE A N 1
ATOM 1281 C CA . PHE A 1 164 ? 13.178 10.357 -30.472 1.00 87.88 164 PHE A CA 1
ATOM 1282 C C . PHE A 1 164 ? 12.083 9.393 -30.910 1.00 87.88 164 PHE A C 1
ATOM 1284 O O . PHE A 1 164 ? 11.086 9.213 -30.205 1.00 87.88 164 PHE A O 1
ATOM 1291 N N . ASP A 1 165 ? 12.316 8.731 -32.036 1.00 89.94 165 ASP A N 1
ATOM 1292 C CA . ASP A 1 165 ? 11.587 7.518 -32.375 1.00 89.94 165 ASP A CA 1
ATOM 1293 C C . ASP A 1 165 ? 12.155 6.352 -31.558 1.00 89.94 165 ASP A C 1
ATOM 1295 O O . ASP A 1 165 ? 13.276 6.410 -31.064 1.00 89.94 165 ASP A O 1
ATOM 1299 N N . VAL A 1 166 ? 11.377 5.290 -31.359 1.00 90.94 166 VAL A N 1
ATOM 1300 C CA . VAL A 1 166 ? 11.859 4.083 -30.678 1.00 90.94 166 VAL A CA 1
ATOM 1301 C C . VAL A 1 166 ? 11.550 2.853 -31.507 1.00 90.94 166 VAL A C 1
ATOM 1303 O O . VAL A 1 166 ? 10.434 2.653 -31.984 1.00 90.94 166 VAL A O 1
ATOM 1306 N N . SER A 1 167 ? 12.546 1.985 -31.629 1.00 89.81 167 SER A N 1
ATOM 1307 C CA . SER A 1 167 ? 12.403 0.645 -32.179 1.00 89.81 167 SER A CA 1
ATOM 1308 C C . SER A 1 167 ? 12.881 -0.389 -31.152 1.00 89.81 167 SER A C 1
ATOM 1310 O O . SER A 1 167 ? 14.052 -0.367 -30.763 1.00 89.81 167 SER A O 1
ATOM 1312 N N . PRO A 1 168 ? 12.008 -1.288 -30.660 1.00 86.31 168 PRO A N 1
ATOM 1313 C CA . PRO A 1 168 ? 12.440 -2.371 -29.786 1.00 86.31 168 PRO A CA 1
ATOM 1314 C C . PRO A 1 168 ? 13.333 -3.336 -30.571 1.00 86.31 168 PRO A C 1
ATOM 1316 O O . PRO A 1 168 ? 12.965 -3.806 -31.646 1.00 86.31 168 PRO A O 1
ATOM 1319 N N . LEU A 1 169 ? 14.510 -3.637 -30.025 1.00 83.69 169 LEU A N 1
ATOM 1320 C CA . LEU A 1 169 ? 15.449 -4.614 -30.586 1.00 83.69 169 LEU A CA 1
ATOM 1321 C C . LEU A 1 169 ? 15.265 -6.006 -29.968 1.00 83.69 169 LEU A C 1
ATOM 1323 O O . LEU A 1 169 ? 15.645 -7.012 -30.561 1.00 83.69 169 LEU A O 1
ATOM 1327 N N . THR A 1 170 ? 14.649 -6.074 -28.788 1.00 70.44 170 THR A N 1
ATOM 1328 C CA . THR A 1 170 ? 14.189 -7.319 -28.164 1.00 70.44 170 THR A CA 1
ATOM 1329 C C . THR A 1 170 ? 12.762 -7.625 -28.594 1.00 70.44 170 THR A C 1
ATOM 1331 O O . THR A 1 170 ? 11.824 -6.990 -28.116 1.00 70.44 170 THR A O 1
ATOM 1334 N N . CYS A 1 171 ? 12.585 -8.621 -29.461 1.00 56.28 171 CYS A N 1
ATOM 1335 C CA . CYS A 1 171 ? 11.283 -9.202 -29.765 1.00 56.28 171 CYS A CA 1
ATOM 1336 C C . CYS A 1 171 ? 11.191 -10.611 -29.164 1.00 56.28 171 CYS A C 1
ATOM 1338 O O . CYS A 1 171 ? 11.962 -11.509 -29.500 1.00 56.28 171 CYS A O 1
ATOM 1340 N N . PHE A 1 172 ? 10.227 -10.825 -28.269 1.00 54.72 172 PHE A N 1
ATOM 1341 C CA . PHE A 1 172 ? 9.818 -12.177 -27.906 1.00 54.72 172 PHE A CA 1
ATO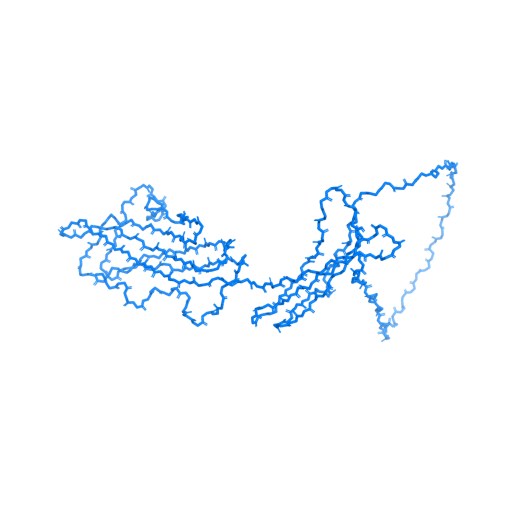M 1342 C C . PHE A 1 172 ? 8.950 -12.679 -29.054 1.00 54.72 172 PHE A C 1
ATOM 1344 O O . PHE A 1 172 ? 7.773 -12.338 -29.152 1.00 54.72 172 PHE A O 1
ATOM 1351 N N . GLY A 1 173 ? 9.556 -13.404 -29.996 1.00 43.59 173 GLY A N 1
ATOM 1352 C CA . GLY A 1 173 ? 8.793 -14.054 -31.052 1.00 43.59 173 GLY A CA 1
ATOM 1353 C C . GLY A 1 173 ? 7.725 -14.940 -30.416 1.00 43.59 173 GLY A C 1
ATOM 1354 O O . GLY A 1 173 ? 8.029 -15.701 -29.496 1.00 43.59 173 GLY A O 1
ATOM 1355 N N . ALA A 1 174 ? 6.486 -14.857 -30.904 1.00 43.75 174 ALA A N 1
ATOM 1356 C CA . ALA A 1 174 ? 5.517 -15.921 -30.697 1.00 43.75 174 ALA A CA 1
ATOM 1357 C C . ALA A 1 174 ? 6.117 -17.164 -31.357 1.00 43.75 174 ALA A C 1
ATOM 1359 O O . ALA A 1 174 ? 5.972 -17.354 -32.564 1.00 43.75 174 ALA A O 1
ATOM 1360 N N . ALA A 1 175 ? 6.900 -17.944 -30.608 1.00 39.56 175 ALA A N 1
ATOM 1361 C CA . ALA A 1 175 ? 7.393 -19.217 -31.088 1.00 39.56 175 ALA A CA 1
ATOM 1362 C C . ALA A 1 175 ? 6.149 -19.996 -31.504 1.00 39.56 175 ALA A C 1
ATOM 1364 O O . ALA A 1 175 ? 5.277 -20.275 -30.678 1.00 39.56 175 ALA A O 1
ATOM 1365 N N . ALA A 1 176 ? 6.027 -20.203 -32.814 1.00 35.19 176 ALA A N 1
ATOM 1366 C CA . ALA A 1 176 ? 4.923 -20.901 -33.423 1.00 35.19 176 ALA A CA 1
ATOM 1367 C C . ALA A 1 176 ? 4.709 -22.194 -32.640 1.00 35.19 176 ALA A C 1
ATOM 1369 O O . ALA A 1 176 ? 5.608 -23.030 -32.542 1.00 35.19 176 ALA A O 1
ATOM 1370 N N . ILE A 1 177 ? 3.527 -22.336 -32.047 1.00 37.06 177 ILE A N 1
ATOM 1371 C CA . ILE A 1 177 ? 3.074 -23.632 -31.575 1.00 37.06 177 ILE A CA 1
ATOM 1372 C C . ILE A 1 177 ? 2.888 -24.459 -32.848 1.00 37.06 177 ILE A C 1
ATOM 1374 O O . ILE A 1 177 ? 1.837 -24.401 -33.486 1.00 37.06 177 ILE A O 1
ATOM 1378 N N . GLU A 1 178 ? 3.917 -25.196 -33.263 1.00 35.00 178 GLU A N 1
ATOM 1379 C CA . GLU A 1 178 ? 3.699 -26.354 -34.117 1.00 35.00 178 GLU A CA 1
ATOM 1380 C C . GLU A 1 178 ? 2.907 -27.350 -33.277 1.00 35.00 178 GLU A C 1
ATOM 1382 O O . GLU A 1 178 ? 3.434 -28.014 -32.386 1.00 35.00 178 GLU A O 1
ATOM 1387 N N . VAL A 1 179 ? 1.596 -27.392 -33.512 1.00 39.47 179 VAL A N 1
ATOM 1388 C CA . VAL A 1 179 ? 0.736 -28.434 -32.963 1.00 39.47 179 VAL A CA 1
ATOM 1389 C C . VAL A 1 179 ? 1.246 -29.759 -33.539 1.00 39.47 179 VAL A C 1
ATOM 1391 O O . VAL A 1 179 ? 1.170 -29.940 -34.758 1.00 39.47 179 VAL A O 1
ATOM 1394 N N . PRO A 1 180 ? 1.781 -30.693 -32.730 1.00 36.00 180 PRO A N 1
ATOM 1395 C CA . PRO A 1 180 ? 2.177 -31.991 -33.251 1.00 36.00 180 PRO A CA 1
ATOM 1396 C C . PRO A 1 180 ? 0.927 -32.698 -33.799 1.00 36.00 180 PRO A C 1
ATOM 1398 O O . PRO A 1 180 ? -0.131 -32.650 -33.160 1.00 36.00 180 PRO A O 1
ATOM 1401 N N . PRO A 1 181 ? 0.998 -33.350 -34.973 1.00 41.50 181 PRO A N 1
ATOM 1402 C CA . PRO A 1 181 ? -0.158 -34.028 -35.532 1.00 41.50 181 PRO A CA 1
ATOM 1403 C C . PRO A 1 181 ? -0.572 -35.157 -34.588 1.00 41.50 181 PRO A C 1
ATOM 1405 O O . PRO A 1 181 ? 0.202 -36.073 -34.306 1.00 41.50 181 PRO A O 1
ATOM 1408 N N . ILE A 1 182 ? -1.809 -35.088 -34.096 1.00 41.16 182 ILE A N 1
ATOM 1409 C CA . ILE A 1 182 ? -2.418 -36.170 -33.326 1.00 41.16 182 ILE A CA 1
ATOM 1410 C C . ILE A 1 182 ? -2.595 -37.350 -34.283 1.00 41.16 182 ILE A C 1
ATOM 1412 O O . ILE A 1 182 ? -3.499 -37.376 -35.121 1.00 41.16 182 ILE A O 1
ATOM 1416 N N . ALA A 1 183 ? -1.697 -38.326 -34.180 1.00 41.44 183 ALA A N 1
ATOM 1417 C CA . ALA A 1 183 ? -1.847 -39.604 -34.844 1.00 41.44 183 ALA A CA 1
ATOM 1418 C C . ALA A 1 183 ? -3.032 -40.348 -34.215 1.00 41.44 183 ALA A C 1
ATOM 1420 O O . ALA A 1 183 ? -2.983 -40.747 -33.055 1.00 41.44 183 ALA A O 1
ATOM 1421 N N . GLY A 1 184 ? -4.085 -40.547 -35.007 1.00 45.66 184 GLY A N 1
ATOM 1422 C CA . GLY A 1 184 ? -5.157 -41.482 -34.683 1.00 45.66 184 GLY A CA 1
ATOM 1423 C C . GLY A 1 184 ? -6.479 -40.829 -34.308 1.00 45.66 184 GLY A C 1
ATOM 1424 O O . GLY A 1 184 ? -6.891 -40.857 -33.157 1.00 45.66 184 GLY A O 1
ATOM 1425 N N . SER A 1 185 ? -7.210 -40.351 -35.312 1.00 34.31 185 SER A N 1
ATOM 1426 C CA . SER A 1 185 ? -8.656 -40.581 -35.343 1.00 34.31 185 SER A CA 1
ATOM 1427 C C . SER A 1 185 ? -9.132 -40.571 -36.790 1.00 34.31 185 SER A C 1
ATOM 1429 O O . SER A 1 185 ? -9.676 -39.601 -37.312 1.00 34.31 185 SER A O 1
ATOM 1431 N N . GLY A 1 186 ? -8.835 -41.673 -37.479 1.00 34.31 186 GLY A N 1
ATOM 1432 C CA . GLY A 1 186 ? -9.517 -42.021 -38.711 1.00 34.31 186 GLY A CA 1
ATOM 1433 C C . GLY A 1 186 ? -10.915 -42.510 -38.363 1.00 34.31 186 GLY A C 1
ATOM 1434 O O . GLY A 1 186 ? -11.103 -43.689 -38.087 1.00 34.31 186 GLY A O 1
ATOM 1435 N N . VAL A 1 187 ? -11.893 -41.612 -38.398 1.00 34.12 187 VAL A N 1
ATOM 1436 C CA . VAL A 1 187 ? -13.289 -41.987 -38.627 1.00 34.12 187 VAL A CA 1
ATOM 1437 C C . VAL A 1 187 ? -13.758 -41.167 -39.813 1.00 34.12 187 VAL A C 1
ATOM 1439 O O . VAL A 1 187 ? -14.147 -40.008 -39.699 1.00 34.12 187 VAL A O 1
ATOM 1442 N N . GLY A 1 188 ? -13.624 -41.776 -40.989 1.00 32.75 188 GLY A N 1
ATOM 1443 C CA . GLY A 1 188 ? -14.195 -41.255 -42.213 1.00 32.75 188 GLY A CA 1
ATOM 1444 C C . GLY A 1 188 ? -15.710 -41.372 -42.162 1.00 32.75 188 GLY A C 1
ATOM 1445 O O . GLY A 1 188 ? -16.240 -42.454 -41.925 1.00 32.75 188 GLY A O 1
ATOM 1446 N N . ILE A 1 189 ? -16.395 -40.270 -42.442 1.00 32.44 189 ILE A N 1
ATOM 1447 C CA . ILE A 1 189 ? -17.748 -40.299 -42.988 1.00 32.44 189 ILE A CA 1
ATOM 1448 C C . ILE A 1 189 ? -17.767 -39.282 -44.126 1.00 32.44 189 ILE A C 1
ATOM 1450 O O . ILE A 1 189 ? -17.479 -38.102 -43.937 1.00 32.44 189 ILE A O 1
ATOM 1454 N N . GLY A 1 190 ? -17.998 -39.800 -45.330 1.00 26.39 190 GLY A N 1
ATOM 1455 C CA . GLY A 1 190 ? -17.993 -39.045 -46.571 1.00 26.39 190 GLY A CA 1
ATOM 1456 C C . GLY A 1 190 ? -19.212 -38.142 -46.745 1.00 26.39 190 GLY A C 1
ATOM 1457 O O . GLY A 1 190 ? -20.253 -38.323 -46.119 1.00 26.39 190 GLY A O 1
ATOM 1458 N N . GLY A 1 191 ? -19.071 -37.194 -47.668 1.00 27.14 191 GLY A N 1
ATOM 1459 C CA . GLY A 1 191 ? -20.149 -36.336 -48.142 1.00 27.14 191 GLY A CA 1
ATOM 1460 C C . GLY A 1 191 ? -19.663 -35.458 -49.289 1.00 27.14 191 GLY A C 1
ATOM 1461 O O . GLY A 1 191 ? -18.994 -34.456 -49.071 1.00 27.14 191 GLY A O 1
ATOM 1462 N N . MET A 1 192 ? -19.951 -35.889 -50.515 1.00 27.27 192 MET A N 1
ATOM 1463 C CA . MET A 1 192 ? -19.646 -35.211 -51.777 1.00 27.27 192 MET A CA 1
ATOM 1464 C C . MET A 1 192 ? -20.495 -33.948 -52.008 1.00 27.27 192 MET A C 1
ATOM 1466 O O . MET A 1 192 ? -21.654 -33.897 -51.607 1.00 27.27 192 MET A O 1
ATOM 1470 N N . SER A 1 193 ? -19.945 -33.061 -52.855 1.00 27.38 193 SER A N 1
ATOM 1471 C CA . SER A 1 193 ? -20.613 -32.051 -53.709 1.00 27.38 193 SER A CA 1
ATOM 1472 C C . SER A 1 193 ? -21.068 -30.756 -53.002 1.00 27.38 193 SER A C 1
ATOM 1474 O O . SER A 1 193 ? -21.534 -30.795 -51.879 1.00 27.38 193 SER A O 1
ATOM 1476 N N . HIS A 1 194 ? -20.925 -29.539 -53.535 1.00 29.02 194 HIS A N 1
ATOM 1477 C CA . HIS A 1 194 ? -21.001 -29.065 -54.915 1.00 29.02 194 HIS A CA 1
ATOM 1478 C C . HIS A 1 194 ? -20.200 -27.759 -55.082 1.00 29.02 194 HIS A C 1
ATOM 1480 O O . HIS A 1 194 ? -20.221 -26.878 -54.225 1.00 29.02 194 HIS A O 1
ATOM 1486 N N . ALA A 1 195 ? -19.572 -27.601 -56.245 1.00 30.02 195 ALA A N 1
ATOM 1487 C CA . ALA A 1 195 ? -19.070 -26.327 -56.736 1.00 30.02 195 ALA A CA 1
ATOM 1488 C C . ALA A 1 195 ? -20.226 -25.392 -57.140 1.00 30.02 195 ALA A C 1
ATOM 1490 O O . ALA A 1 195 ? -21.162 -25.828 -57.816 1.00 30.02 195 ALA A O 1
ATOM 1491 N N . LYS A 1 196 ? -20.107 -24.090 -56.846 1.00 28.00 196 LYS A N 1
ATOM 1492 C CA . LYS A 1 196 ? -20.697 -23.034 -57.682 1.00 28.00 196 LYS A CA 1
ATOM 1493 C C . LYS A 1 196 ? -19.818 -21.784 -57.678 1.00 28.00 196 LYS A C 1
ATOM 1495 O O . LYS A 1 196 ? -19.628 -21.127 -56.664 1.00 28.00 196 LYS A O 1
ATOM 1500 N N . LYS A 1 197 ? -19.295 -21.495 -58.867 1.00 29.89 197 LYS A N 1
ATOM 1501 C CA . LYS A 1 197 ? -18.511 -20.327 -59.269 1.00 29.89 197 LYS A CA 1
ATOM 1502 C C . LYS A 1 197 ? -19.435 -19.402 -60.063 1.00 29.89 197 LYS A C 1
ATOM 1504 O O . LYS A 1 197 ? -19.995 -19.864 -61.050 1.00 29.89 197 LYS A O 1
ATOM 1509 N N . VAL A 1 198 ? -19.567 -18.136 -59.663 1.00 29.61 198 VAL A N 1
ATOM 1510 C CA . VAL A 1 198 ? -20.020 -16.988 -60.486 1.00 29.61 198 VAL A CA 1
ATOM 1511 C C . VAL A 1 198 ? -19.365 -15.754 -59.839 1.00 29.61 198 VAL A C 1
ATOM 1513 O O . VAL A 1 198 ? -19.593 -15.522 -58.661 1.00 29.61 198 VAL A O 1
ATOM 1516 N N . GLY A 1 199 ? -18.344 -15.113 -60.422 1.00 26.55 199 GLY A N 1
ATOM 1517 C CA . GLY A 1 199 ? -18.429 -14.131 -61.518 1.00 26.55 199 GLY A CA 1
ATOM 1518 C C . GLY A 1 199 ? -18.334 -12.713 -60.916 1.00 26.55 199 GLY A C 1
ATOM 1519 O O . GLY A 1 199 ? -19.320 -12.220 -60.396 1.00 26.55 199 GLY A O 1
ATOM 1520 N N . ALA A 1 200 ? -17.126 -12.196 -60.666 1.00 28.45 200 ALA A N 1
ATOM 1521 C CA . ALA A 1 200 ? -16.380 -11.241 -61.505 1.00 28.45 200 ALA A CA 1
ATOM 1522 C C . ALA A 1 200 ? -16.895 -9.783 -61.460 1.00 28.45 200 ALA A C 1
ATOM 1524 O O . ALA A 1 200 ? -17.939 -9.469 -62.018 1.00 28.45 200 ALA A O 1
ATOM 1525 N N . SER A 1 201 ? -16.088 -8.887 -60.880 1.00 26.45 201 SER A N 1
ATOM 1526 C CA . SER A 1 201 ? -15.962 -7.486 -61.304 1.00 26.45 201 SER A CA 1
ATOM 1527 C C . SER A 1 201 ? -14.597 -6.954 -60.862 1.00 26.45 201 SER A C 1
ATOM 1529 O O . SER A 1 201 ? -14.279 -6.948 -59.675 1.00 26.45 201 SER A O 1
ATOM 1531 N N . MET A 1 202 ? -13.781 -6.576 -61.844 1.00 28.16 202 MET A N 1
ATOM 1532 C CA . MET A 1 202 ? -12.519 -5.865 -61.678 1.00 28.16 202 MET A CA 1
ATOM 1533 C C . MET A 1 202 ? -12.781 -4.359 -61.663 1.00 28.16 202 MET A C 1
ATOM 1535 O O . MET A 1 202 ? -13.402 -3.859 -62.596 1.00 28.16 202 MET A O 1
ATOM 1539 N N . THR A 1 203 ? -12.190 -3.639 -60.710 1.00 29.92 203 THR A N 1
ATOM 1540 C CA . THR A 1 203 ? -11.696 -2.272 -60.928 1.00 29.92 203 THR A CA 1
ATOM 1541 C C . THR A 1 203 ? -10.387 -2.071 -60.169 1.00 29.92 203 THR A C 1
ATOM 1543 O O . THR A 1 203 ? -10.175 -2.606 -59.086 1.00 29.92 203 THR A O 1
ATOM 1546 N N . SER A 1 204 ? -9.507 -1.338 -60.829 1.00 29.77 204 SER A N 1
ATOM 1547 C CA . SER A 1 204 ? -8.072 -1.152 -60.665 1.00 29.77 204 SER A CA 1
ATOM 1548 C C . SER A 1 204 ? -7.621 -0.290 -59.480 1.00 29.77 204 SER A C 1
ATOM 1550 O O . SER A 1 204 ? -8.223 0.744 -59.224 1.00 29.77 204 SER A O 1
ATOM 1552 N N . GLY A 1 205 ? -6.465 -0.657 -58.914 1.00 27.19 205 GLY A N 1
ATOM 1553 C CA . GLY A 1 205 ? -5.273 0.202 -58.809 1.00 27.19 205 GLY A CA 1
ATOM 1554 C C . GLY A 1 205 ? -5.318 1.423 -57.885 1.00 27.19 205 GLY A C 1
ATOM 1555 O O . GLY A 1 205 ? -5.919 2.439 -58.216 1.00 27.19 205 GLY A O 1
ATOM 1556 N N . GLY A 1 206 ? -4.545 1.355 -56.799 1.00 28.16 206 GLY A N 1
ATOM 1557 C CA . GLY A 1 206 ? -4.182 2.504 -55.973 1.00 28.16 206 GLY A CA 1
ATOM 1558 C C . GLY A 1 206 ? -3.272 2.092 -54.819 1.00 28.16 206 GLY A C 1
ATOM 1559 O O . GLY A 1 206 ? -3.753 1.893 -53.709 1.00 28.16 206 GLY A O 1
ATOM 1560 N N . ASP A 1 207 ? -1.976 1.936 -55.103 1.00 36.69 207 ASP A N 1
ATOM 1561 C CA . ASP A 1 207 ? -0.919 1.824 -54.095 1.00 36.69 207 ASP A CA 1
ATOM 1562 C C . ASP A 1 207 ? -0.841 3.120 -53.275 1.00 36.69 207 ASP A C 1
ATOM 1564 O O . ASP A 1 207 ? -0.595 4.202 -53.811 1.00 36.69 207 ASP A O 1
ATOM 1568 N N . GLY A 1 208 ? -1.019 3.001 -51.962 1.00 34.19 208 GLY A N 1
ATOM 1569 C CA . GLY A 1 208 ? -0.710 4.035 -50.981 1.00 34.19 208 GLY A CA 1
ATOM 1570 C C . GLY A 1 208 ? -0.181 3.364 -49.711 1.00 34.19 208 GLY A C 1
ATOM 1571 O O . GLY A 1 208 ? -0.740 2.343 -49.305 1.00 34.19 208 GLY A O 1
ATOM 1572 N N . PRO A 1 209 ? 0.904 3.862 -49.092 1.00 36.47 209 PRO A N 1
ATOM 1573 C CA . PRO A 1 209 ? 1.490 3.211 -47.927 1.00 36.47 209 PRO A CA 1
ATOM 1574 C C . PRO A 1 209 ? 0.540 3.329 -46.721 1.00 36.47 209 PRO A C 1
ATOM 1576 O O . PRO A 1 209 ? -0.040 4.398 -46.512 1.00 36.47 209 PRO A O 1
ATOM 1579 N N . PRO A 1 210 ? 0.374 2.279 -45.899 1.00 35.03 210 PRO A N 1
ATOM 1580 C CA . PRO A 1 210 ? -0.351 2.412 -44.646 1.00 35.03 210 PRO A CA 1
ATOM 1581 C C . PRO A 1 210 ? 0.457 3.276 -43.662 1.00 35.03 210 PRO A C 1
ATOM 1583 O O . PRO A 1 210 ? 1.650 3.070 -43.451 1.00 35.03 210 PRO A O 1
ATOM 1586 N N . SER A 1 211 ? -0.216 4.262 -43.073 1.00 35.84 211 SER A N 1
ATOM 1587 C CA . SER A 1 211 ? 0.266 5.151 -42.007 1.00 35.84 211 SER A CA 1
ATOM 1588 C C . SER A 1 211 ? 0.785 4.387 -40.772 1.00 35.84 211 SER A C 1
ATOM 1590 O O . SER A 1 211 ? 0.128 3.422 -40.370 1.00 35.84 211 SER A O 1
ATOM 1592 N N . PRO A 1 212 ? 1.864 4.830 -40.091 1.00 36.03 212 PRO A N 1
ATOM 1593 C CA . PRO A 1 212 ? 2.411 4.148 -38.925 1.00 36.03 212 PRO A CA 1
ATOM 1594 C C . PRO A 1 212 ? 1.735 4.666 -37.650 1.00 36.03 212 PRO A C 1
ATOM 1596 O O . PRO A 1 212 ? 2.258 5.524 -36.948 1.00 36.03 212 PRO A O 1
ATOM 1599 N N . HIS A 1 213 ? 0.549 4.156 -37.338 1.00 34.62 213 HIS A N 1
ATOM 1600 C CA . HIS A 1 213 ? -0.017 4.301 -36.001 1.00 34.62 213 HIS A CA 1
ATOM 1601 C C . HIS A 1 213 ? -0.266 2.919 -35.404 1.00 34.62 213 HIS A C 1
ATOM 1603 O O . HIS A 1 213 ? -0.927 2.083 -36.010 1.00 34.62 213 HIS A O 1
ATOM 1609 N N . ALA A 1 214 ? 0.261 2.749 -34.189 1.00 31.48 214 ALA A N 1
ATOM 1610 C CA . ALA A 1 214 ? 0.110 1.612 -33.290 1.00 31.48 214 ALA A CA 1
ATOM 1611 C C . ALA A 1 214 ? 0.784 0.308 -33.750 1.00 31.48 214 ALA A C 1
ATOM 1613 O O . ALA A 1 214 ? 0.190 -0.542 -34.410 1.00 31.48 214 ALA A O 1
ATOM 1614 N N . CYS A 1 215 ? 2.009 0.089 -33.262 1.00 31.22 215 CYS A N 1
ATOM 1615 C CA . CYS A 1 215 ? 2.535 -1.261 -33.085 1.00 31.22 215 CYS A CA 1
ATOM 1616 C C . CYS A 1 215 ? 1.781 -1.908 -31.908 1.00 31.22 215 CYS A C 1
ATOM 1618 O O . CYS A 1 215 ? 2.285 -2.007 -30.794 1.00 31.22 215 CYS A O 1
ATOM 1620 N N . ALA A 1 216 ? 0.516 -2.267 -32.131 1.00 36.12 216 ALA A N 1
ATOM 1621 C CA . ALA A 1 216 ? -0.208 -3.166 -31.249 1.00 36.12 216 ALA A CA 1
ATOM 1622 C C . ALA A 1 216 ? 0.336 -4.572 -31.515 1.00 36.12 216 ALA A C 1
ATOM 1624 O O . ALA A 1 216 ? -0.178 -5.312 -32.355 1.00 36.12 216 ALA A O 1
ATOM 1625 N N . VAL A 1 217 ? 1.441 -4.912 -30.856 1.00 38.81 217 VAL A N 1
ATOM 1626 C CA . VAL A 1 217 ? 1.942 -6.283 -30.854 1.00 38.81 217 VAL A CA 1
ATOM 1627 C C . VAL A 1 217 ? 0.955 -7.101 -30.029 1.00 38.81 217 VAL A C 1
ATOM 1629 O O . VAL A 1 217 ? 0.757 -6.850 -28.842 1.00 38.81 217 VAL A O 1
ATOM 1632 N N . GLY A 1 218 ? 0.260 -8.017 -30.703 1.00 32.06 218 GLY A N 1
ATOM 1633 C CA . GLY A 1 218 ? -0.794 -8.831 -30.116 1.00 32.06 218 GLY A CA 1
ATOM 1634 C C . GLY A 1 218 ? -0.301 -9.618 -28.907 1.00 32.06 218 GLY A C 1
ATOM 1635 O O . GLY A 1 218 ? 0.633 -10.411 -29.009 1.00 32.06 218 GLY A O 1
ATOM 1636 N N . LEU A 1 219 ? -0.968 -9.421 -27.772 1.00 38.38 219 LEU A N 1
ATOM 1637 C CA . LEU A 1 219 ? -0.850 -10.302 -26.617 1.00 38.38 219 LEU A CA 1
ATOM 1638 C C . LEU A 1 219 ? -1.489 -11.661 -26.963 1.00 38.38 219 LEU A C 1
ATOM 1640 O O . LEU A 1 219 ? -2.659 -11.694 -27.362 1.00 38.38 219 LEU A O 1
ATOM 1644 N N . PRO A 1 220 ? -0.773 -12.790 -26.825 1.00 35.88 220 PRO A N 1
ATOM 1645 C CA . PRO A 1 220 ? -1.360 -14.104 -27.036 1.00 35.88 220 PRO A CA 1
ATOM 1646 C C . PRO A 1 220 ? -2.327 -14.460 -25.897 1.00 35.88 220 PRO A C 1
ATOM 1648 O O . PRO A 1 220 ? -2.064 -14.236 -24.716 1.00 35.88 220 PRO A O 1
ATOM 1651 N N . THR A 1 221 ? -3.463 -15.047 -26.269 1.00 40.44 221 THR A N 1
ATOM 1652 C CA . THR A 1 221 ? -4.635 -15.349 -25.430 1.00 40.44 221 THR A CA 1
ATOM 1653 C C . THR A 1 221 ? -4.425 -16.566 -24.502 1.00 40.44 221 THR A C 1
ATOM 1655 O O . THR A 1 221 ? -5.254 -17.463 -24.479 1.00 40.44 221 THR A O 1
ATOM 1658 N N . PHE A 1 222 ? -3.353 -16.566 -23.700 1.00 39.41 222 PHE A N 1
ATOM 1659 C CA . PHE A 1 222 ? -2.853 -17.611 -22.776 1.00 39.41 222 PHE A CA 1
ATOM 1660 C C . PHE A 1 222 ? -1.819 -18.592 -23.360 1.00 39.41 222 PHE A C 1
ATOM 1662 O O . PHE A 1 222 ? -2.141 -19.517 -24.099 1.00 39.41 222 PHE A O 1
ATOM 1669 N N . GLY A 1 223 ? -0.567 -18.426 -22.910 1.00 38.00 223 GLY A N 1
ATOM 1670 C CA . GLY A 1 223 ? 0.545 -19.368 -23.073 1.00 38.00 223 GLY A CA 1
ATOM 1671 C C . GLY A 1 223 ? 1.869 -18.639 -23.318 1.00 38.00 223 GLY A C 1
ATOM 1672 O O . GLY A 1 223 ? 2.077 -18.126 -24.409 1.00 38.00 223 GLY A O 1
ATOM 1673 N N . THR A 1 224 ? 2.768 -18.636 -22.321 1.00 46.28 224 THR A N 1
ATOM 1674 C CA . THR A 1 224 ? 4.069 -17.912 -22.242 1.00 46.28 224 THR A CA 1
ATOM 1675 C C . THR A 1 224 ? 4.006 -16.464 -21.722 1.00 46.28 224 THR A C 1
ATOM 1677 O O . THR A 1 224 ? 4.489 -15.535 -22.358 1.00 46.28 224 THR A O 1
ATOM 1680 N N . LEU A 1 225 ? 3.439 -16.255 -20.527 1.00 50.50 225 LEU A N 1
ATOM 1681 C CA . LEU A 1 225 ? 3.700 -15.023 -19.766 1.00 50.50 225 LEU A CA 1
ATOM 1682 C C . LEU A 1 225 ? 5.208 -14.932 -19.490 1.00 50.50 225 LEU A C 1
ATOM 1684 O O . LEU A 1 225 ? 5.775 -15.891 -18.961 1.00 50.50 225 LEU A O 1
ATOM 1688 N N . ALA A 1 226 ? 5.853 -13.815 -19.832 1.00 66.88 226 ALA A N 1
ATOM 1689 C CA . ALA A 1 226 ? 7.207 -13.544 -19.363 1.00 66.88 226 ALA A CA 1
ATOM 1690 C C . ALA A 1 226 ? 7.138 -13.448 -17.835 1.00 66.88 226 ALA A C 1
ATOM 1692 O O . ALA A 1 226 ? 6.473 -12.568 -17.290 1.00 66.88 226 ALA A O 1
ATOM 1693 N N . TYR A 1 227 ? 7.740 -14.405 -17.137 1.00 78.56 227 TYR A N 1
ATOM 1694 C CA . TYR A 1 227 ? 7.802 -14.395 -15.684 1.00 78.56 227 TYR A CA 1
ATOM 1695 C C . TYR A 1 227 ? 9.254 -14.315 -15.231 1.00 78.56 227 TYR A C 1
ATOM 1697 O O . TYR A 1 227 ? 10.142 -14.888 -15.860 1.00 78.56 227 TYR A O 1
ATOM 1705 N N . LEU A 1 228 ? 9.482 -13.627 -14.119 1.00 84.00 228 LEU A N 1
ATOM 1706 C CA . LEU A 1 228 ? 10.781 -13.518 -13.470 1.00 84.00 228 LEU A CA 1
ATOM 1707 C C . LEU A 1 228 ? 10.740 -14.316 -12.175 1.00 84.00 228 LEU A C 1
ATOM 1709 O O . LEU A 1 228 ? 9.934 -14.019 -11.288 1.00 84.00 228 LEU A O 1
ATOM 1713 N N . LYS A 1 229 ? 11.604 -15.318 -12.025 1.00 89.94 229 LYS A N 1
ATOM 1714 C CA . LYS A 1 229 ? 11.841 -15.947 -10.720 1.00 89.94 229 LYS A CA 1
ATOM 1715 C C . LYS A 1 229 ? 12.610 -14.983 -9.809 1.00 89.94 229 LYS A C 1
ATOM 1717 O O . LYS A 1 229 ? 13.179 -14.010 -10.303 1.00 89.94 229 LYS A O 1
ATOM 1722 N N . PRO A 1 230 ? 12.632 -15.228 -8.490 1.00 90.81 230 PRO A N 1
ATOM 1723 C CA . PRO A 1 230 ? 13.471 -14.461 -7.575 1.00 90.81 230 PRO A CA 1
ATOM 1724 C C . PRO A 1 230 ? 14.922 -14.391 -8.066 1.00 90.81 230 PRO A C 1
ATOM 1726 O O . PRO A 1 230 ? 15.544 -15.430 -8.287 1.00 90.81 230 PRO A O 1
ATOM 1729 N N . GLY A 1 231 ? 15.443 -13.177 -8.246 1.00 89.62 231 GLY A N 1
ATOM 1730 C CA . GLY A 1 231 ? 16.796 -12.921 -8.740 1.00 89.62 231 GLY A CA 1
ATOM 1731 C C . GLY A 1 231 ? 16.988 -13.030 -10.257 1.00 89.62 231 GLY A C 1
ATOM 1732 O O . GLY A 1 231 ? 18.086 -12.733 -10.728 1.00 89.62 231 GLY A O 1
ATOM 1733 N N . ASP A 1 232 ? 15.969 -13.419 -11.033 1.00 89.12 232 ASP A N 1
ATOM 1734 C CA . ASP A 1 232 ? 16.069 -13.410 -12.495 1.00 89.12 232 ASP A CA 1
ATOM 1735 C C . ASP A 1 232 ? 16.236 -11.973 -13.003 1.00 89.12 232 ASP A C 1
ATOM 1737 O O . ASP A 1 232 ? 15.594 -11.035 -12.516 1.00 89.12 232 ASP A O 1
ATOM 1741 N N . ILE A 1 233 ? 17.083 -11.831 -14.024 1.00 87.31 233 ILE A N 1
ATOM 1742 C CA . ILE A 1 233 ? 17.320 -10.579 -14.737 1.00 87.31 233 ILE A CA 1
ATOM 1743 C C . ILE A 1 233 ? 16.854 -10.761 -16.177 1.00 87.31 233 ILE A C 1
ATOM 1745 O O . ILE A 1 233 ? 17.308 -11.669 -16.875 1.00 87.31 233 ILE A O 1
ATOM 1749 N N . GLN A 1 234 ? 15.982 -9.870 -16.635 1.00 86.56 234 GLN A N 1
ATOM 1750 C CA . GLN A 1 234 ? 15.542 -9.794 -18.019 1.00 86.56 234 GLN A CA 1
ATOM 1751 C C . GLN A 1 234 ? 16.044 -8.504 -18.655 1.00 86.56 234 GLN A C 1
ATOM 1753 O O . GLN A 1 234 ? 15.913 -7.411 -18.106 1.00 86.56 234 GLN A O 1
ATOM 1758 N N . GLN A 1 235 ? 16.636 -8.649 -19.833 1.00 86.62 235 GLN A N 1
ATOM 1759 C CA . GLN A 1 235 ? 17.234 -7.556 -20.576 1.00 86.62 235 GLN A CA 1
ATOM 1760 C C . GLN A 1 235 ? 16.326 -7.145 -21.733 1.00 86.62 235 GLN A C 1
ATOM 1762 O O . GLN A 1 235 ? 15.823 -7.988 -22.471 1.00 86.62 235 GLN A O 1
ATOM 1767 N N . HIS A 1 236 ? 16.153 -5.839 -21.892 1.00 85.88 236 HIS A N 1
ATOM 1768 C CA . HIS A 1 236 ? 15.423 -5.202 -22.975 1.00 85.88 236 HIS A CA 1
ATOM 1769 C C . HIS A 1 236 ? 16.351 -4.223 -23.686 1.00 85.88 236 HIS A C 1
ATOM 1771 O O . HIS A 1 236 ? 17.065 -3.459 -23.040 1.00 85.88 236 HIS A O 1
ATOM 1777 N N . MET A 1 237 ? 16.351 -4.245 -25.012 1.00 89.31 237 MET A N 1
ATOM 1778 C CA . MET A 1 237 ? 17.107 -3.316 -25.838 1.00 89.31 237 MET A CA 1
ATOM 1779 C C . MET A 1 237 ? 16.176 -2.520 -26.740 1.00 89.31 237 MET A C 1
ATOM 1781 O O . MET A 1 237 ? 15.256 -3.067 -27.354 1.00 89.31 237 MET A O 1
ATOM 1785 N N . TYR A 1 238 ? 16.471 -1.235 -26.858 1.00 89.88 238 TYR A N 1
ATOM 1786 C CA . TYR A 1 238 ? 15.759 -0.292 -27.703 1.00 89.88 238 TYR A CA 1
ATOM 1787 C C . TYR A 1 238 ? 16.770 0.515 -28.504 1.00 89.88 238 TYR A C 1
ATOM 1789 O O . TYR A 1 238 ? 17.850 0.836 -28.005 1.00 89.88 238 TYR A O 1
ATOM 1797 N N . ARG A 1 239 ? 16.411 0.841 -29.739 1.00 91.19 239 ARG A N 1
ATOM 1798 C CA . ARG A 1 239 ? 17.142 1.778 -30.583 1.00 91.19 239 ARG A CA 1
ATOM 1799 C C . ARG A 1 239 ? 16.307 3.035 -30.758 1.00 91.19 239 ARG A C 1
ATOM 1801 O O . ARG A 1 239 ? 15.144 2.925 -31.158 1.00 91.19 239 ARG A O 1
ATOM 1808 N N . LEU A 1 240 ? 16.921 4.171 -30.450 1.00 90.94 240 LEU A N 1
ATOM 1809 C CA . LEU A 1 240 ? 16.417 5.518 -30.684 1.00 90.94 240 LEU A CA 1
ATOM 1810 C C . LEU A 1 240 ? 17.121 6.152 -31.880 1.00 90.94 240 LEU A C 1
ATOM 1812 O O . LEU A 1 240 ? 18.319 5.832 -32.074 1.00 90.94 240 LEU A O 1
#